Protein AF-A0A4Q3TU53-F1 (afdb_monomer_lite)

Secondary structure (DSSP, 8-state):
-----EEE------S-S-PPP-S-TTSTT--EEEETTEEE--EEEEEEEETTEE-HHHHHHTT--S-SSSHHHHHHHTTS-HHHHHHHHHTTSEEEEEEESSSSEEEEEEE-PEEEEEEE------SS---EEEE-----EEESS------TT-HHHHHHHHHHHHHH---HHHHHHHHHT---SSSS-SSSEEEEEEEE--GGGGGSSS---SEEEEEE-SSTT-EEEE--SS-EE-SSSEEEEEESS----SS--EEEEEEEEPPP-

Structure (mmCIF, N/CA/C/O backbone):
data_AF-A0A4Q3TU53-F1
#
_entry.id   AF-A0A4Q3TU53-F1
#
loop_
_atom_site.group_PDB
_atom_site.id
_atom_site.type_symbol
_atom_site.label_atom_id
_atom_site.label_alt_id
_atom_site.label_comp_id
_atom_site.label_asym_id
_atom_site.label_entity_id
_atom_site.label_seq_id
_atom_site.pdbx_PDB_ins_code
_atom_site.Cartn_x
_atom_site.Cartn_y
_atom_site.Cartn_z
_atom_site.occupancy
_atom_site.B_iso_or_equiv
_atom_site.auth_seq_id
_atom_site.auth_comp_id
_atom_site.auth_asym_id
_atom_site.auth_atom_id
_atom_site.pdbx_PDB_model_num
ATOM 1 N N . GLY A 1 1 ? -22.948 -3.520 -14.391 1.00 30.62 1 GLY A N 1
ATOM 2 C CA . GLY A 1 1 ? -22.365 -4.202 -13.230 1.00 30.62 1 GLY A CA 1
ATOM 3 C C . GLY A 1 1 ? -21.483 -3.212 -12.521 1.00 30.62 1 GLY A C 1
ATOM 4 O O . GLY A 1 1 ? -20.724 -2.533 -13.200 1.00 30.62 1 GLY A O 1
ATOM 5 N N . SER A 1 2 ? -21.631 -3.072 -11.210 1.00 33.78 2 SER A N 1
ATOM 6 C CA . SER A 1 2 ? -20.558 -2.561 -10.360 1.00 33.78 2 SER A CA 1
ATOM 7 C C . SER A 1 2 ? -19.546 -3.699 -10.247 1.00 33.78 2 SER A C 1
ATOM 9 O O . SER A 1 2 ? -19.862 -4.747 -9.690 1.00 33.78 2 SER A O 1
ATOM 11 N N . GLY A 1 3 ? -18.406 -3.558 -10.919 1.00 40.72 3 GLY A N 1
ATOM 12 C CA . GLY A 1 3 ? -17.298 -4.492 -10.752 1.00 40.72 3 GLY A CA 1
ATOM 13 C C . GLY A 1 3 ? -16.639 -4.228 -9.407 1.00 40.72 3 GLY A C 1
ATOM 14 O O . GLY A 1 3 ? -16.486 -3.069 -9.019 1.00 40.72 3 GLY A O 1
ATOM 15 N N . ASP A 1 4 ? -16.292 -5.294 -8.699 1.00 49.03 4 ASP A N 1
ATOM 16 C CA . ASP A 1 4 ? -15.355 -5.195 -7.595 1.00 49.03 4 ASP A CA 1
ATOM 17 C C . ASP A 1 4 ? -13.947 -5.248 -8.190 1.00 49.03 4 ASP A C 1
ATOM 19 O O . ASP A 1 4 ? -13.598 -6.215 -8.868 1.00 49.03 4 ASP A O 1
ATOM 23 N N . PHE A 1 5 ? -13.189 -4.167 -8.026 1.00 46.44 5 PHE A N 1
ATOM 24 C CA . PHE A 1 5 ? -11.852 -4.027 -8.589 1.00 46.44 5 PHE A CA 1
ATOM 25 C C . PHE A 1 5 ? -10.871 -3.887 -7.438 1.00 46.44 5 PHE A C 1
ATOM 27 O O . PHE A 1 5 ? -10.861 -2.870 -6.744 1.00 46.44 5 PHE A O 1
ATOM 34 N N . MET A 1 6 ? -10.021 -4.893 -7.263 1.00 49.84 6 MET A N 1
ATOM 35 C CA . MET A 1 6 ? -8.852 -4.751 -6.409 1.00 49.84 6 MET A CA 1
ATOM 36 C C . MET A 1 6 ? -7.767 -4.032 -7.207 1.00 49.84 6 MET A C 1
ATOM 38 O O . MET A 1 6 ? -7.433 -4.454 -8.314 1.00 49.84 6 MET A O 1
ATOM 42 N N . VAL A 1 7 ? -7.259 -2.930 -6.657 1.00 52.06 7 VAL A N 1
ATOM 43 C CA . VAL A 1 7 ? -6.105 -2.211 -7.192 1.00 52.06 7 VAL A CA 1
ATOM 44 C C . VAL A 1 7 ? -5.033 -2.239 -6.121 1.00 52.06 7 VAL A C 1
ATOM 46 O O . VAL A 1 7 ? -5.186 -1.590 -5.088 1.00 52.06 7 VAL A O 1
ATOM 49 N N . ASP A 1 8 ? -3.958 -2.975 -6.384 1.00 55.19 8 ASP A N 1
ATOM 50 C CA . ASP A 1 8 ? -2.732 -2.870 -5.602 1.00 55.19 8 ASP A CA 1
ATOM 51 C C . ASP A 1 8 ? -1.669 -2.140 -6.425 1.00 55.19 8 ASP A C 1
ATOM 53 O O . ASP A 1 8 ? -1.542 -2.318 -7.647 1.00 55.19 8 ASP A O 1
ATOM 57 N N . VAL A 1 9 ? -0.951 -1.264 -5.736 1.00 48.53 9 VAL A N 1
ATOM 58 C CA . VAL A 1 9 ? 0.081 -0.398 -6.281 1.00 48.53 9 VAL A CA 1
ATOM 59 C C . VAL A 1 9 ? 1.345 -0.667 -5.470 1.00 48.53 9 VAL A C 1
ATOM 61 O O . VAL A 1 9 ? 1.443 -0.185 -4.339 1.00 48.53 9 VAL A O 1
ATOM 64 N N . PRO A 1 10 ? 2.339 -1.386 -6.020 1.00 50.66 10 PRO A N 1
ATOM 65 C CA . PRO A 1 10 ? 3.648 -1.424 -5.407 1.00 50.66 10 PRO A CA 1
ATOM 66 C C . PRO A 1 10 ? 4.211 -0.002 -5.401 1.00 50.66 10 PRO A C 1
ATOM 68 O O . PRO A 1 10 ? 4.435 0.615 -6.447 1.00 50.66 10 PRO A O 1
ATOM 71 N N . ILE A 1 11 ? 4.364 0.548 -4.197 1.00 40.88 11 ILE A N 1
ATOM 72 C CA . ILE A 1 11 ? 4.959 1.863 -3.973 1.00 40.88 11 ILE A CA 1
ATOM 73 C C . ILE A 1 11 ? 6.475 1.690 -4.013 1.00 40.88 11 ILE A C 1
ATOM 75 O O . ILE A 1 11 ? 7.019 0.776 -3.395 1.00 40.88 11 ILE A O 1
ATOM 79 N N . GLN A 1 12 ? 7.157 2.601 -4.708 1.00 39.84 12 GLN A N 1
ATOM 80 C CA . GLN A 1 12 ? 8.609 2.716 -4.653 1.00 39.84 12 GLN A CA 1
ATOM 81 C C . GLN A 1 12 ? 9.064 2.914 -3.209 1.00 39.84 12 GLN A C 1
ATOM 83 O O . GLN A 1 12 ? 8.772 3.946 -2.611 1.00 39.84 12 GLN A O 1
ATOM 88 N N . ASN A 1 13 ? 9.822 1.964 -2.682 1.00 35.72 13 ASN A N 1
ATOM 89 C CA . ASN A 1 13 ? 10.936 2.261 -1.799 1.00 35.72 13 ASN A CA 1
ATOM 90 C C . ASN A 1 13 ? 12.016 1.218 -2.053 1.00 35.72 13 ASN A C 1
ATOM 92 O O . ASN A 1 13 ? 11.733 0.026 -2.157 1.00 35.72 13 ASN A O 1
ATOM 96 N N . ALA A 1 14 ? 13.234 1.723 -2.238 1.00 31.08 14 ALA A N 1
ATOM 97 C CA . ALA A 1 14 ? 14.432 0.954 -2.506 1.00 31.08 14 ALA A CA 1
ATOM 98 C C . ALA A 1 14 ? 14.525 -0.267 -1.584 1.00 31.08 14 ALA A C 1
ATOM 100 O O . ALA A 1 14 ? 14.286 -0.138 -0.384 1.00 31.08 14 ALA A O 1
ATOM 101 N N . ASN A 1 15 ? 14.880 -1.412 -2.182 1.00 40.22 15 ASN A N 1
ATOM 102 C CA . ASN A 1 15 ? 15.565 -2.548 -1.566 1.00 40.22 15 ASN A CA 1
ATOM 103 C C . ASN A 1 15 ? 15.840 -2.339 -0.076 1.00 40.22 15 ASN A C 1
ATOM 105 O O . ASN A 1 15 ? 16.835 -1.704 0.213 1.00 40.22 15 ASN A O 1
ATOM 109 N N . TYR A 1 16 ? 14.993 -2.824 0.834 1.00 37.81 16 TYR A N 1
ATOM 110 C CA . TYR A 1 16 ? 15.367 -3.221 2.201 1.00 37.81 16 TYR A CA 1
ATOM 111 C C . TYR A 1 16 ? 14.149 -3.843 2.890 1.00 37.81 16 TYR A C 1
ATOM 113 O O . TYR A 1 16 ? 13.392 -3.207 3.618 1.00 37.81 16 TYR A O 1
ATOM 121 N N . GLY A 1 17 ? 13.969 -5.131 2.642 1.00 37.31 17 GLY A N 1
ATOM 122 C CA . GLY A 1 17 ? 13.043 -5.986 3.362 1.00 37.31 17 GLY A CA 1
ATOM 123 C C . GLY A 1 17 ? 13.099 -7.362 2.733 1.00 37.31 17 GLY A C 1
ATOM 124 O O . GLY A 1 17 ? 13.056 -7.469 1.512 1.00 37.31 17 GLY A O 1
ATOM 125 N N . SER A 1 18 ? 13.237 -8.406 3.544 1.00 37.88 18 SER A N 1
ATOM 126 C CA . SER A 1 18 ? 13.032 -9.786 3.114 1.00 37.88 18 SER A CA 1
ATOM 127 C C . SER A 1 18 ? 11.581 -9.946 2.656 1.00 37.88 18 SER A C 1
ATOM 129 O O . SER A 1 18 ? 10.706 -10.358 3.418 1.00 37.88 18 SER A O 1
ATOM 131 N N . ALA A 1 19 ? 11.297 -9.548 1.419 1.00 47.84 19 ALA A N 1
ATOM 132 C CA . ALA A 1 19 ? 10.108 -10.002 0.737 1.00 47.84 19 ALA A CA 1
ATOM 133 C C . ALA A 1 19 ? 10.282 -11.510 0.564 1.00 47.84 19 ALA A C 1
ATOM 135 O O . ALA A 1 19 ? 11.296 -11.969 0.033 1.00 47.84 19 ALA A O 1
ATOM 136 N N . ASP A 1 20 ? 9.324 -12.281 1.075 1.00 46.91 20 ASP A N 1
ATOM 137 C CA . ASP A 1 20 ? 9.228 -13.684 0.697 1.00 46.91 20 ASP A CA 1
ATOM 138 C C . ASP A 1 20 ? 9.209 -13.766 -0.840 1.00 46.91 20 ASP A C 1
ATOM 140 O O . ASP A 1 20 ? 8.690 -12.841 -1.480 1.00 46.91 20 ASP A O 1
ATOM 144 N N . PRO A 1 21 ? 9.787 -14.819 -1.438 1.00 49.06 21 PRO A N 1
ATOM 145 C CA . PRO A 1 21 ? 9.863 -14.939 -2.885 1.00 49.06 21 PRO A CA 1
ATOM 146 C C . PRO A 1 21 ? 8.490 -14.727 -3.522 1.00 49.06 21 PRO A C 1
ATOM 148 O O . PRO A 1 21 ? 7.490 -15.272 -3.054 1.00 49.06 21 PRO A O 1
ATOM 151 N N . ILE A 1 22 ? 8.449 -13.950 -4.602 1.00 54.25 22 ILE A N 1
ATOM 152 C CA . ILE A 1 22 ? 7.280 -13.893 -5.475 1.00 54.25 22 ILE A CA 1
ATOM 153 C C . ILE A 1 22 ? 7.119 -15.298 -6.072 1.00 54.25 22 ILE A C 1
ATOM 155 O O . ILE A 1 22 ? 7.913 -15.706 -6.918 1.00 54.25 22 ILE A O 1
ATOM 159 N N . GLU A 1 23 ? 6.140 -16.064 -5.586 1.00 55.38 23 GLU A N 1
ATOM 160 C CA . GLU A 1 23 ? 5.922 -17.451 -6.026 1.00 55.38 23 GLU A CA 1
ATOM 161 C C . GLU A 1 23 ? 5.253 -17.524 -7.410 1.00 55.38 23 GLU A C 1
ATOM 163 O O . GLU A 1 23 ? 5.460 -18.493 -8.139 1.00 55.38 23 GLU A O 1
ATOM 168 N N . ASP A 1 24 ? 4.495 -16.486 -7.784 1.00 69.50 24 ASP A N 1
ATOM 169 C CA . ASP A 1 24 ? 3.787 -16.373 -9.060 1.00 69.50 24 ASP A CA 1
ATOM 170 C C . ASP A 1 24 ? 3.918 -14.943 -9.634 1.00 69.50 24 ASP A C 1
ATOM 172 O O . ASP A 1 24 ? 3.299 -14.012 -9.108 1.00 69.50 24 ASP A O 1
ATOM 176 N N . PRO A 1 25 ? 4.717 -14.722 -10.699 1.00 64.12 25 PRO A N 1
ATOM 177 C CA . PRO A 1 25 ? 4.865 -13.403 -11.319 1.00 64.12 25 PRO A CA 1
ATOM 178 C C . PRO A 1 25 ? 3.561 -12.892 -11.960 1.00 64.12 25 PRO A C 1
ATOM 180 O O . PRO A 1 25 ? 3.381 -11.679 -12.095 1.00 64.12 25 PRO A O 1
ATOM 183 N N . ASP A 1 26 ? 2.638 -13.798 -12.295 1.00 71.44 26 ASP A N 1
ATOM 184 C CA . ASP A 1 26 ? 1.311 -13.497 -12.834 1.00 71.44 26 ASP A CA 1
ATOM 185 C C . ASP A 1 26 ? 0.248 -13.386 -11.718 1.00 71.44 26 ASP A C 1
ATOM 187 O O . ASP A 1 26 ? -0.924 -13.149 -11.997 1.00 71.44 26 ASP A O 1
ATOM 191 N N . ASN A 1 27 ? 0.629 -13.511 -10.441 1.00 76.94 27 ASN A N 1
ATOM 192 C CA . ASN A 1 27 ? -0.222 -13.238 -9.279 1.00 76.94 27 ASN A CA 1
ATOM 193 C C . ASN A 1 27 ? 0.621 -12.796 -8.070 1.00 76.94 27 ASN A C 1
ATOM 195 O O . ASN A 1 27 ? 0.622 -13.429 -7.014 1.00 76.94 27 ASN A O 1
ATOM 199 N N . LEU A 1 28 ? 1.327 -11.671 -8.225 1.00 75.38 28 LEU A N 1
ATOM 200 C CA . LEU A 1 28 ? 2.309 -11.146 -7.258 1.00 75.38 28 LEU A CA 1
ATOM 201 C C . LEU A 1 28 ? 1.807 -11.070 -5.809 1.00 75.38 28 LEU A C 1
ATOM 203 O O . LEU A 1 28 ? 2.581 -11.200 -4.864 1.00 75.38 28 LEU A O 1
ATOM 207 N N . PHE A 1 29 ? 0.508 -10.833 -5.643 1.00 77.31 29 PHE A N 1
ATOM 208 C CA . PHE A 1 29 ? -0.137 -10.611 -4.352 1.00 77.31 29 PHE A CA 1
ATOM 209 C C . PHE A 1 29 ? -0.941 -11.825 -3.874 1.00 77.31 29 PHE A C 1
ATOM 211 O O . PHE A 1 29 ? -1.596 -11.751 -2.834 1.00 77.31 29 PHE A O 1
ATOM 218 N N . GLY A 1 30 ? -0.921 -12.938 -4.614 1.00 82.69 30 GLY A N 1
ATOM 219 C CA . GLY A 1 30 ? -1.680 -14.142 -4.285 1.00 82.69 30 GLY A CA 1
ATOM 220 C C . GLY A 1 30 ? -3.180 -13.874 -4.159 1.00 82.69 30 GLY A C 1
ATOM 221 O O . GLY A 1 30 ? -3.815 -14.386 -3.238 1.00 82.69 30 GLY A O 1
ATOM 222 N N . PHE A 1 31 ? -3.738 -13.024 -5.029 1.00 88.06 31 PHE A N 1
ATOM 223 C CA . PHE A 1 31 ? -5.158 -12.699 -5.013 1.00 88.06 31 PHE A CA 1
ATOM 224 C C . PHE A 1 31 ? -5.991 -13.955 -5.250 1.00 88.06 31 PHE A C 1
ATOM 226 O O . PHE A 1 31 ? -5.794 -14.683 -6.225 1.00 88.06 31 PHE A O 1
ATOM 233 N N . ALA A 1 32 ? -6.943 -14.173 -4.354 1.00 89.88 32 ALA A N 1
ATOM 234 C CA . ALA A 1 32 ? -7.946 -15.212 -4.431 1.00 89.88 32 ALA A CA 1
ATOM 235 C C . ALA A 1 32 ? -9.302 -14.633 -4.031 1.00 89.88 32 ALA A C 1
ATOM 237 O O . ALA A 1 32 ? -9.396 -13.807 -3.117 1.00 89.88 32 ALA A O 1
ATOM 238 N N . THR A 1 33 ? -10.357 -15.097 -4.697 1.00 92.62 33 THR A N 1
ATOM 239 C CA . THR A 1 33 ? -11.723 -14.671 -4.406 1.00 92.62 33 THR A CA 1
ATOM 240 C C . THR A 1 33 ? -12.698 -15.843 -4.370 1.00 92.62 33 THR A C 1
ATOM 242 O O . THR A 1 33 ? -12.550 -16.822 -5.110 1.00 92.62 33 THR A O 1
ATOM 245 N N . THR A 1 34 ? -13.703 -15.750 -3.502 1.00 95.19 34 THR A N 1
ATOM 246 C CA . THR A 1 34 ? -14.854 -16.654 -3.486 1.00 95.19 34 THR A CA 1
ATOM 247 C C . THR A 1 34 ? -16.153 -15.874 -3.664 1.00 95.19 34 THR A C 1
ATOM 249 O O . THR A 1 34 ? -16.304 -14.753 -3.179 1.00 95.19 34 THR A O 1
ATOM 252 N N . PHE A 1 35 ? -17.115 -16.495 -4.347 1.00 95.88 35 PHE A N 1
ATOM 253 C CA . PHE A 1 35 ? -18.492 -16.026 -4.459 1.00 95.88 35 PHE A CA 1
ATOM 254 C C . PHE A 1 35 ? -19.426 -17.086 -3.877 1.00 95.88 35 PHE A C 1
ATOM 256 O O . PHE A 1 35 ? -19.548 -18.181 -4.430 1.00 95.88 35 PHE A O 1
ATOM 263 N N . ASN A 1 36 ? -20.096 -16.766 -2.768 1.00 95.19 36 ASN A N 1
ATOM 264 C CA . ASN A 1 36 ? -20.894 -17.713 -1.978 1.00 95.19 36 ASN A CA 1
ATOM 265 C C . ASN A 1 36 ? -20.110 -18.998 -1.646 1.00 95.19 36 ASN A C 1
ATOM 267 O O . ASN A 1 36 ? -20.545 -20.096 -1.997 1.00 95.19 36 ASN A O 1
ATOM 271 N N . ASP A 1 37 ? -18.934 -18.838 -1.029 1.00 95.19 37 ASP A N 1
ATOM 272 C CA . ASP A 1 37 ? -18.005 -19.914 -0.638 1.00 95.19 37 ASP A CA 1
ATOM 273 C C . ASP A 1 37 ? -17.415 -20.752 -1.791 1.00 95.19 37 ASP A C 1
ATOM 275 O O . ASP A 1 37 ? -16.659 -21.696 -1.554 1.00 95.19 37 ASP A O 1
ATOM 279 N N . VAL A 1 38 ? -17.716 -20.418 -3.049 1.00 95.56 38 VAL A N 1
ATOM 280 C CA . VAL A 1 38 ? -17.158 -21.099 -4.223 1.00 95.56 38 VAL A CA 1
ATOM 281 C C . VAL A 1 38 ? -16.018 -20.259 -4.798 1.00 95.56 38 VAL A C 1
ATOM 283 O O . VAL A 1 38 ? -16.255 -19.097 -5.129 1.00 95.56 38 VAL A O 1
ATOM 286 N N . PRO A 1 39 ? -14.797 -20.807 -4.948 1.00 95.44 39 PRO A N 1
ATOM 287 C CA . PRO A 1 39 ? -13.706 -20.111 -5.624 1.00 95.44 39 PRO A CA 1
ATOM 288 C C . PRO A 1 39 ? -14.097 -19.676 -7.038 1.00 95.44 39 PRO A C 1
ATOM 290 O O . PRO A 1 39 ? -14.678 -20.465 -7.789 1.00 95.44 39 PRO A O 1
ATOM 293 N N . VAL A 1 40 ? -13.762 -18.438 -7.400 1.00 93.81 40 VAL A N 1
ATOM 294 C CA . VAL A 1 40 ? -13.963 -17.901 -8.753 1.00 93.81 40 VAL A CA 1
ATOM 295 C C . VAL A 1 40 ? -12.606 -17.576 -9.362 1.00 93.81 40 VAL A C 1
ATOM 297 O O . VAL A 1 40 ? -11.735 -17.012 -8.703 1.00 93.81 40 VAL A O 1
ATOM 300 N N . GLU A 1 41 ? -12.428 -17.949 -10.625 1.00 91.19 41 GLU A N 1
ATOM 301 C CA . GLU A 1 41 ? -11.247 -17.573 -11.394 1.00 91.19 41 GLU A CA 1
ATOM 302 C C . GLU A 1 41 ? -11.320 -16.083 -11.741 1.00 91.19 41 GLU A C 1
ATOM 304 O O . GLU A 1 41 ? -12.306 -15.618 -12.320 1.00 91.19 41 GLU A O 1
ATOM 309 N N . ALA A 1 42 ? -10.288 -15.335 -11.354 1.00 90.81 42 ALA A N 1
ATOM 310 C CA . ALA A 1 42 ? -10.168 -13.918 -11.650 1.00 90.81 42 ALA A CA 1
ATOM 311 C C . ALA A 1 42 ? -9.128 -13.697 -12.750 1.00 90.81 42 ALA A C 1
ATOM 313 O O . ALA A 1 42 ? -8.014 -14.210 -12.683 1.00 90.81 42 ALA A O 1
ATOM 314 N N . GLU A 1 43 ? -9.489 -12.898 -13.747 1.00 91.00 43 GLU A N 1
ATOM 315 C CA . GLU A 1 43 ? -8.589 -12.461 -14.807 1.00 91.00 43 GLU A CA 1
ATOM 316 C C . GLU A 1 43 ? -7.744 -11.283 -14.306 1.00 91.00 43 GLU A C 1
ATOM 318 O O . GLU A 1 43 ? -8.291 -10.269 -13.860 1.00 91.00 43 GLU A O 1
ATOM 323 N N . LEU A 1 44 ? -6.417 -11.416 -14.377 1.00 88.62 44 LEU A N 1
ATOM 324 C CA . LEU A 1 44 ? -5.480 -10.348 -14.045 1.00 88.62 44 LEU A CA 1
ATOM 325 C C . LEU A 1 44 ? -5.242 -9.426 -15.247 1.00 88.62 44 LEU A C 1
ATOM 327 O O . LEU A 1 44 ? -4.820 -9.849 -16.322 1.00 88.62 44 LEU A O 1
ATOM 331 N N . HIS A 1 45 ? -5.391 -8.128 -15.005 1.00 89.62 45 HIS A N 1
ATOM 332 C CA . HIS A 1 45 ? -5.051 -7.045 -15.916 1.00 89.62 45 HIS A CA 1
ATOM 333 C C . HIS A 1 45 ? -3.914 -6.216 -15.325 1.00 89.62 45 HIS A C 1
ATOM 335 O O . HIS A 1 45 ? -4.061 -5.627 -14.254 1.00 89.62 45 HIS A O 1
ATOM 341 N N . GLN A 1 46 ? -2.790 -6.132 -16.033 1.00 89.19 46 GLN A N 1
ATOM 342 C CA . GLN A 1 46 ? -1.626 -5.360 -15.599 1.00 89.19 46 GLN A CA 1
ATOM 343 C C . GLN A 1 46 ? -1.312 -4.211 -16.545 1.00 89.19 46 GLN A C 1
ATOM 345 O O . GLN A 1 46 ? -1.274 -4.373 -17.770 1.00 89.19 46 GLN A O 1
ATOM 350 N N . TYR A 1 47 ? -1.009 -3.069 -15.938 1.00 91.75 47 TYR A N 1
ATOM 351 C CA . TYR A 1 47 ? -0.660 -1.840 -16.628 1.00 91.75 47 TYR A CA 1
ATOM 352 C C . TYR A 1 47 ? 0.511 -1.154 -15.941 1.00 91.75 47 TYR A C 1
ATOM 354 O O . TYR A 1 47 ? 0.615 -1.152 -14.716 1.00 91.75 47 TYR A O 1
ATOM 362 N N . VAL A 1 48 ? 1.368 -0.519 -16.727 1.00 92.38 48 VAL A N 1
ATOM 363 C CA . VAL A 1 48 ? 2.504 0.251 -16.235 1.00 92.38 48 VAL A CA 1
ATOM 364 C C . VAL A 1 48 ? 2.265 1.728 -16.466 1.00 92.38 48 VAL A C 1
ATOM 366 O O . VAL A 1 48 ? 2.016 2.161 -17.590 1.00 92.38 48 VAL A O 1
ATOM 369 N N . PHE A 1 49 ? 2.396 2.505 -15.396 1.00 92.44 49 PHE A N 1
ATOM 370 C CA . PHE A 1 49 ? 2.235 3.947 -15.418 1.00 92.44 49 PHE A CA 1
ATOM 371 C C . PHE A 1 49 ? 3.487 4.660 -14.927 1.00 92.44 49 PHE A C 1
ATOM 373 O O . PHE A 1 49 ? 4.134 4.231 -13.979 1.00 92.44 49 PHE A O 1
ATOM 380 N N . ASN A 1 50 ? 3.770 5.817 -15.513 1.00 92.62 50 ASN A N 1
ATOM 381 C CA . ASN A 1 50 ? 4.623 6.825 -14.893 1.00 92.62 50 ASN A CA 1
ATOM 382 C C . ASN A 1 50 ? 3.987 8.199 -15.091 1.00 92.62 50 ASN A C 1
ATOM 384 O O . ASN A 1 50 ? 3.534 8.509 -16.193 1.00 92.62 50 ASN A O 1
ATOM 388 N N . ASN A 1 51 ? 3.899 9.007 -14.031 1.00 87.69 51 ASN A N 1
ATOM 389 C CA . ASN A 1 51 ? 3.193 10.296 -14.049 1.00 87.69 51 ASN A CA 1
ATOM 390 C C . ASN A 1 51 ? 1.780 10.208 -14.675 1.00 87.69 51 ASN A C 1
ATOM 392 O O . ASN A 1 51 ? 1.376 11.072 -15.451 1.00 87.69 51 ASN A O 1
ATOM 396 N N . ASN A 1 52 ? 1.036 9.136 -14.361 1.00 87.50 52 ASN A N 1
ATOM 397 C CA . ASN A 1 52 ? -0.290 8.812 -14.915 1.00 87.50 52 ASN A CA 1
ATOM 398 C C . ASN A 1 52 ? -0.362 8.605 -16.443 1.00 87.50 52 ASN A C 1
ATOM 400 O O . ASN A 1 52 ? -1.458 8.577 -17.001 1.00 87.50 52 ASN A O 1
ATOM 404 N N . ILE A 1 53 ? 0.767 8.392 -17.117 1.00 94.75 53 ILE A N 1
ATOM 405 C CA . ILE A 1 53 ? 0.820 7.997 -18.530 1.00 94.75 53 ILE A CA 1
ATOM 406 C C . ILE A 1 53 ? 1.054 6.489 -18.615 1.00 94.75 53 ILE A C 1
ATOM 408 O O . ILE A 1 53 ? 1.953 5.975 -17.953 1.00 94.75 53 ILE A O 1
ATOM 412 N N . ASP A 1 54 ? 0.247 5.799 -19.422 1.00 96.25 54 ASP A N 1
ATOM 413 C CA . ASP A 1 54 ? 0.355 4.358 -19.667 1.00 96.25 54 ASP A CA 1
ATOM 414 C C . ASP A 1 54 ? 1.513 4.045 -20.635 1.00 96.25 54 ASP A C 1
ATOM 416 O O . ASP A 1 54 ? 1.507 4.467 -21.796 1.00 96.25 54 ASP A O 1
ATOM 420 N N . TYR A 1 55 ? 2.492 3.279 -20.154 1.00 97.62 55 TYR A N 1
ATOM 421 C CA . TYR A 1 55 ? 3.655 2.799 -20.905 1.00 97.62 55 TYR A CA 1
ATOM 422 C C . TYR A 1 55 ? 3.666 1.275 -21.087 1.00 97.62 55 TYR A C 1
ATOM 424 O O . TYR A 1 55 ? 4.659 0.709 -21.546 1.00 97.62 55 TYR A O 1
ATOM 432 N N . THR A 1 56 ? 2.555 0.594 -20.806 1.00 96.88 56 THR A N 1
ATOM 433 C CA . THR A 1 56 ? 2.438 -0.873 -20.853 1.00 96.88 56 THR A CA 1
ATOM 434 C C . THR A 1 56 ? 2.885 -1.442 -22.196 1.00 96.88 56 THR A C 1
ATOM 436 O O . THR A 1 56 ? 3.672 -2.384 -22.261 1.00 96.88 56 THR A O 1
ATOM 439 N N . LYS A 1 57 ? 2.417 -0.848 -23.301 1.00 97.81 57 LYS A N 1
ATOM 440 C CA . LYS A 1 57 ? 2.776 -1.296 -24.654 1.00 97.81 57 LYS A CA 1
ATOM 441 C C . LYS A 1 57 ? 4.256 -1.075 -24.972 1.00 97.81 57 LYS A C 1
ATOM 443 O O . LYS A 1 57 ? 4.833 -1.875 -25.700 1.00 97.81 57 LYS A O 1
ATOM 448 N N . LEU A 1 58 ? 4.855 -0.004 -24.448 1.00 97.94 58 LEU A N 1
ATOM 449 C CA . LEU A 1 58 ? 6.271 0.292 -24.656 1.00 97.94 58 LEU A CA 1
ATOM 450 C C . LEU A 1 58 ? 7.139 -0.796 -24.019 1.00 97.94 58 LEU A C 1
ATOM 452 O O . LEU A 1 58 ? 7.938 -1.399 -24.727 1.00 97.94 58 LEU A O 1
ATOM 456 N N . LEU A 1 59 ? 6.931 -1.094 -22.733 1.00 97.25 59 LEU A N 1
ATOM 457 C CA . LEU A 1 59 ? 7.725 -2.113 -22.038 1.00 97.25 59 LEU A CA 1
ATOM 458 C C . LEU A 1 59 ? 7.535 -3.506 -22.647 1.00 97.25 59 LEU A C 1
ATOM 460 O O . LEU A 1 59 ? 8.521 -4.184 -22.926 1.00 97.25 59 LEU A O 1
ATOM 464 N N . LYS A 1 60 ? 6.293 -3.887 -22.989 1.00 96.81 60 LYS A N 1
ATOM 465 C CA . LYS A 1 60 ? 6.024 -5.157 -23.691 1.00 96.81 60 LYS A CA 1
ATOM 466 C C . LYS A 1 60 ? 6.766 -5.262 -25.026 1.00 96.81 60 LYS A C 1
ATOM 468 O O . LYS A 1 60 ? 7.299 -6.321 -25.337 1.00 96.81 60 LYS A O 1
ATOM 473 N N . ASN A 1 61 ? 6.816 -4.184 -25.811 1.00 97.69 61 ASN A N 1
ATOM 474 C CA . ASN A 1 61 ? 7.529 -4.177 -27.092 1.00 97.69 61 ASN A CA 1
ATOM 475 C C . ASN A 1 61 ? 9.052 -4.287 -26.928 1.00 97.69 61 ASN A C 1
ATOM 477 O O . ASN A 1 61 ? 9.703 -4.846 -27.806 1.00 97.69 61 ASN A O 1
ATOM 481 N N . LEU A 1 62 ? 9.598 -3.763 -25.827 1.00 97.38 62 LEU A N 1
ATOM 482 C CA . LEU A 1 62 ? 11.016 -3.869 -25.470 1.00 97.38 62 LEU A CA 1
ATOM 483 C C . LEU A 1 62 ? 11.366 -5.212 -24.807 1.00 97.38 62 LEU A C 1
ATOM 485 O O . LEU A 1 62 ? 12.525 -5.458 -24.496 1.00 97.38 62 LEU A O 1
ATOM 489 N N . GLY A 1 63 ? 10.381 -6.086 -24.571 1.00 96.06 63 GLY A N 1
ATOM 490 C CA . GLY A 1 63 ? 10.593 -7.350 -23.864 1.00 96.06 63 GLY A CA 1
ATOM 491 C C . GLY A 1 63 ? 10.907 -7.178 -22.375 1.00 96.06 63 GLY A C 1
ATOM 492 O O . GLY A 1 63 ? 11.439 -8.100 -21.764 1.00 96.06 63 GLY A O 1
ATOM 493 N N . VAL A 1 64 ? 10.578 -6.020 -21.793 1.00 95.94 64 VAL A N 1
ATOM 494 C CA . VAL A 1 64 ? 10.750 -5.734 -20.364 1.00 95.94 64 VAL A CA 1
ATOM 495 C C . VAL A 1 64 ? 9.487 -6.186 -19.618 1.00 95.94 64 VAL A C 1
ATOM 497 O O . VAL A 1 64 ? 8.394 -5.707 -19.950 1.00 95.94 64 VAL A O 1
ATOM 500 N N . PRO A 1 65 ? 9.588 -7.104 -18.635 1.00 92.81 65 PRO A N 1
ATOM 501 C CA . PRO A 1 65 ? 8.458 -7.473 -17.788 1.00 92.81 65 PRO A CA 1
ATOM 502 C C . PRO A 1 65 ? 7.877 -6.263 -17.038 1.00 92.81 65 PRO A C 1
ATOM 504 O O . PRO A 1 65 ? 8.555 -5.271 -16.783 1.00 92.81 65 PRO A O 1
ATOM 507 N N . LEU A 1 66 ? 6.581 -6.321 -16.717 1.00 91.56 66 LEU A N 1
ATOM 508 C CA . LEU A 1 66 ? 5.871 -5.188 -16.107 1.00 91.56 66 LEU A CA 1
ATOM 509 C C . LEU A 1 66 ? 6.109 -5.068 -14.599 1.00 91.56 66 LEU A C 1
ATOM 511 O O . LEU A 1 66 ? 5.972 -3.979 -14.039 1.00 91.56 66 LEU A O 1
ATOM 515 N N . GLU A 1 67 ? 6.431 -6.185 -13.951 1.00 87.50 67 GLU A N 1
ATOM 516 C CA . GLU A 1 67 ? 6.822 -6.237 -12.549 1.00 87.50 67 GLU A CA 1
ATOM 517 C C . GLU A 1 67 ? 8.187 -5.534 -12.390 1.00 87.50 67 GLU A C 1
ATOM 519 O O . GLU A 1 67 ? 9.136 -5.901 -13.073 1.00 87.50 67 GLU A O 1
ATOM 524 N N . PRO A 1 68 ? 8.293 -4.454 -11.596 1.00 84.88 68 PRO A N 1
ATOM 525 C CA . PRO A 1 68 ? 9.476 -3.594 -11.615 1.00 84.88 68 PRO A CA 1
ATOM 526 C C . PRO A 1 68 ? 10.682 -4.104 -10.812 1.00 84.88 68 PRO A C 1
ATOM 528 O O . PRO A 1 68 ? 11.775 -3.602 -11.036 1.00 84.88 68 PRO A O 1
ATOM 531 N N . PHE A 1 69 ? 10.538 -5.025 -9.860 1.00 77.19 69 PHE A N 1
ATOM 532 C CA . PHE A 1 69 ? 11.582 -5.324 -8.865 1.00 77.19 69 PHE A CA 1
ATOM 533 C C . PHE A 1 69 ? 12.091 -6.773 -8.885 1.00 77.19 69 PHE A C 1
ATOM 535 O O . PHE A 1 69 ? 12.850 -7.172 -8.003 1.00 77.19 69 PHE A O 1
ATOM 542 N N . GLY A 1 70 ? 11.725 -7.557 -9.893 1.00 78.38 70 GLY A N 1
ATOM 543 C CA . GLY A 1 70 ? 12.174 -8.927 -10.088 1.00 78.38 70 GLY A CA 1
ATOM 544 C C . GLY A 1 70 ? 13.441 -9.040 -10.930 1.00 78.38 70 GLY A C 1
ATOM 545 O O . GLY A 1 70 ? 13.747 -8.204 -11.787 1.00 78.38 70 GLY A O 1
ATOM 546 N N . GLU A 1 71 ? 14.155 -10.148 -10.726 1.00 83.56 71 GLU A N 1
ATOM 547 C CA . GLU A 1 71 ? 15.378 -10.505 -11.458 1.00 83.56 71 GLU A CA 1
ATOM 548 C C . GLU A 1 71 ? 15.160 -10.478 -12.977 1.00 83.56 71 GLU A C 1
ATOM 550 O O . GLU A 1 71 ? 15.966 -9.914 -13.709 1.00 83.56 71 GLU A O 1
ATOM 555 N N . ALA A 1 72 ? 14.014 -10.981 -13.451 1.00 87.31 72 ALA A N 1
ATOM 556 C CA . ALA A 1 72 ? 13.668 -10.986 -14.871 1.00 87.31 72 ALA A CA 1
ATOM 557 C C . ALA A 1 72 ? 13.624 -9.577 -15.491 1.00 87.31 72 ALA A C 1
ATOM 559 O O . ALA A 1 72 ? 13.973 -9.406 -16.661 1.00 87.31 72 ALA A O 1
ATOM 560 N N . THR A 1 73 ? 13.207 -8.569 -14.723 1.00 90.12 73 THR A N 1
ATOM 561 C CA . THR A 1 73 ? 13.145 -7.176 -15.179 1.00 90.12 73 THR A CA 1
ATOM 562 C C . THR A 1 73 ? 14.516 -6.531 -15.190 1.00 90.12 73 THR A C 1
ATOM 564 O O . THR A 1 73 ? 14.865 -5.892 -16.184 1.00 90.12 73 THR A O 1
ATOM 567 N N . SER A 1 74 ? 15.318 -6.750 -14.146 1.00 87.69 74 SER A N 1
ATOM 568 C CA . SER A 1 74 ? 16.718 -6.308 -14.116 1.00 87.69 74 SER A CA 1
ATOM 569 C C . SER A 1 74 ? 17.501 -6.889 -15.302 1.00 87.69 74 SER A C 1
ATOM 571 O O . SER A 1 74 ? 18.097 -6.145 -16.084 1.00 87.69 74 SER A O 1
ATOM 573 N N . ASP A 1 75 ? 17.372 -8.197 -15.537 1.00 90.38 75 ASP A N 1
ATOM 574 C CA . ASP A 1 75 ? 17.982 -8.908 -16.661 1.00 90.38 75 ASP A CA 1
ATOM 575 C C . ASP A 1 75 ? 17.536 -8.385 -18.029 1.00 90.38 75 ASP A C 1
ATOM 577 O O . ASP A 1 75 ? 18.325 -8.375 -18.978 1.00 90.38 75 ASP A O 1
ATOM 581 N N . ALA A 1 76 ? 16.257 -8.031 -18.176 1.00 94.38 76 ALA A N 1
ATOM 582 C CA . ALA A 1 76 ? 15.728 -7.488 -19.421 1.00 94.38 76 ALA A CA 1
ATOM 583 C C . ALA A 1 76 ? 16.277 -6.082 -19.685 1.00 94.38 76 ALA A C 1
ATOM 585 O O . ALA A 1 76 ? 16.709 -5.799 -20.801 1.00 94.38 76 ALA A O 1
ATOM 586 N N . LEU A 1 77 ? 16.321 -5.227 -18.660 1.00 94.19 77 LEU A N 1
ATOM 587 C CA . LEU A 1 77 ? 16.863 -3.871 -18.761 1.00 94.19 77 LEU A CA 1
ATOM 588 C C . LEU A 1 77 ? 18.362 -3.868 -19.059 1.00 94.19 77 LEU A C 1
ATOM 590 O O . LEU A 1 77 ? 18.798 -3.111 -19.921 1.00 94.19 77 LEU A O 1
ATOM 594 N N . ALA A 1 78 ? 19.137 -4.755 -18.433 1.00 91.31 78 ALA A N 1
ATOM 595 C CA . ALA A 1 78 ? 20.574 -4.888 -18.681 1.00 91.31 78 ALA A CA 1
ATOM 596 C C . ALA A 1 78 ? 20.916 -5.313 -20.126 1.00 91.31 78 ALA A C 1
ATOM 598 O O . ALA A 1 78 ? 22.053 -5.149 -20.569 1.00 91.31 78 ALA A O 1
ATOM 599 N N . LYS A 1 79 ? 19.947 -5.869 -20.868 1.00 93.56 79 LYS A N 1
ATOM 600 C CA . LYS A 1 79 ? 20.098 -6.297 -22.272 1.00 93.56 79 LYS A CA 1
ATOM 601 C C . LYS A 1 79 ? 19.658 -5.241 -23.286 1.00 93.56 79 LYS A C 1
ATOM 603 O O . LYS A 1 79 ? 19.903 -5.442 -24.477 1.00 93.56 79 LYS A O 1
ATOM 608 N N . LEU A 1 80 ? 18.996 -4.167 -22.852 1.00 95.50 80 LEU A N 1
ATOM 609 C CA . LEU A 1 80 ? 18.591 -3.085 -23.747 1.00 95.50 80 LEU A CA 1
ATOM 610 C C . LEU A 1 80 ? 19.814 -2.317 -24.254 1.00 95.50 80 LEU A C 1
ATOM 612 O O . LEU A 1 80 ? 20.834 -2.211 -23.571 1.00 95.50 80 LEU A O 1
ATOM 616 N N . ASP A 1 81 ? 19.711 -1.775 -25.465 1.00 95.19 81 ASP A N 1
ATOM 617 C CA . ASP A 1 81 ? 20.752 -0.902 -25.992 1.00 95.19 81 ASP A CA 1
ATOM 618 C C . ASP A 1 81 ? 20.702 0.501 -25.358 1.00 95.19 81 ASP A C 1
ATOM 620 O O . ASP A 1 81 ? 19.780 0.873 -24.625 1.00 95.19 81 ASP A O 1
ATOM 624 N N . ALA A 1 82 ? 21.742 1.294 -25.620 1.00 92.75 82 ALA A N 1
ATOM 625 C CA . ALA A 1 82 ? 21.872 2.623 -25.035 1.00 92.75 82 ALA A CA 1
ATOM 626 C C . ALA A 1 82 ? 20.757 3.591 -25.477 1.00 92.75 82 ALA A C 1
ATOM 628 O O . ALA A 1 82 ? 20.391 4.478 -24.701 1.00 92.75 82 ALA A O 1
ATOM 629 N N . ASP A 1 83 ? 20.216 3.428 -26.688 1.00 96.06 83 ASP A N 1
ATOM 630 C CA . ASP A 1 83 ? 19.163 4.296 -27.221 1.00 96.06 83 ASP A CA 1
ATOM 631 C C . ASP A 1 83 ? 17.832 4.011 -26.506 1.00 96.06 83 ASP A C 1
ATOM 633 O O . ASP A 1 83 ? 17.125 4.944 -26.104 1.00 96.06 83 ASP A O 1
ATOM 637 N N . ASP A 1 84 ? 17.524 2.737 -26.256 1.00 97.31 84 ASP A N 1
ATOM 638 C CA . ASP A 1 84 ? 16.354 2.316 -25.486 1.00 97.31 84 ASP A CA 1
ATOM 639 C C . ASP A 1 84 ? 16.441 2.776 -24.026 1.00 97.31 84 ASP A C 1
ATOM 641 O O . ASP A 1 84 ? 15.490 3.381 -23.515 1.00 97.31 84 ASP A O 1
ATOM 645 N N . ILE A 1 85 ? 17.588 2.589 -23.364 1.00 95.62 85 ILE A N 1
ATOM 646 C CA . ILE A 1 85 ? 17.806 3.073 -21.989 1.00 95.62 85 ILE A CA 1
ATOM 647 C C . ILE A 1 85 ? 17.677 4.597 -21.912 1.00 95.62 85 ILE A C 1
ATOM 649 O O . ILE A 1 85 ? 17.005 5.122 -21.015 1.00 95.62 85 ILE A O 1
ATOM 653 N N . GLN A 1 86 ? 18.248 5.334 -22.868 1.00 95.81 86 GLN A N 1
ATOM 654 C CA . GLN A 1 86 ? 18.107 6.788 -22.925 1.00 95.81 86 GLN A CA 1
ATOM 655 C C . GLN A 1 86 ? 16.643 7.205 -23.127 1.00 95.81 86 GLN A C 1
ATOM 657 O O . GLN A 1 86 ? 16.173 8.154 -22.488 1.00 95.81 86 GLN A O 1
ATOM 662 N N . ASN A 1 87 ? 15.896 6.501 -23.979 1.00 96.94 87 ASN A N 1
ATOM 663 C CA . ASN A 1 87 ? 14.481 6.777 -24.188 1.00 96.94 87 ASN A CA 1
ATOM 664 C C . ASN A 1 87 ? 13.655 6.513 -22.920 1.00 96.94 87 ASN A C 1
ATOM 666 O O . ASN A 1 87 ? 12.864 7.376 -22.532 1.00 96.94 87 ASN A O 1
ATOM 670 N N . LEU A 1 88 ? 13.862 5.382 -22.240 1.00 97.12 88 LEU A N 1
ATOM 671 C CA . LEU A 1 88 ? 13.197 5.074 -20.968 1.00 97.12 88 LEU A CA 1
ATOM 672 C C . LEU A 1 88 ? 13.541 6.108 -19.887 1.00 97.12 88 LEU A C 1
ATOM 674 O O . LEU A 1 88 ? 12.646 6.568 -19.175 1.00 97.12 88 LEU A O 1
ATOM 678 N N . THR A 1 89 ? 14.798 6.551 -19.822 1.00 95.94 89 THR A N 1
ATOM 679 C CA . THR A 1 89 ? 15.255 7.598 -18.893 1.00 95.94 89 THR A CA 1
ATOM 680 C C . THR A 1 89 ? 14.541 8.922 -19.162 1.00 95.94 89 THR A C 1
ATOM 682 O O . THR A 1 89 ? 14.014 9.556 -18.249 1.00 95.94 89 THR A O 1
ATOM 685 N N . ARG A 1 90 ? 14.436 9.332 -20.433 1.00 95.81 90 ARG A N 1
ATOM 686 C CA . ARG A 1 90 ? 13.720 10.554 -20.845 1.00 95.81 90 ARG A CA 1
ATOM 687 C C . ARG A 1 90 ? 12.228 10.504 -20.503 1.00 95.81 90 ARG A C 1
ATOM 689 O O . ARG A 1 90 ? 11.626 11.543 -20.241 1.00 95.81 90 ARG A O 1
ATOM 696 N N . LEU A 1 91 ? 11.627 9.316 -20.531 1.00 96.06 91 LEU A N 1
ATOM 697 C CA . LEU A 1 91 ? 10.236 9.079 -20.129 1.00 96.06 91 LEU A CA 1
ATOM 698 C C . LEU A 1 91 ? 10.070 8.948 -18.603 1.00 96.06 91 LEU A C 1
ATOM 700 O O . LEU A 1 91 ? 8.945 8.796 -18.123 1.00 96.06 91 LEU A O 1
ATOM 704 N N . GLY A 1 92 ? 11.170 9.010 -17.846 1.00 95.06 92 GLY A N 1
ATOM 705 C CA . GLY A 1 92 ? 11.207 8.838 -16.396 1.00 95.06 92 GLY A CA 1
ATOM 706 C C . GLY A 1 92 ? 10.866 7.421 -15.941 1.00 95.06 92 GLY A C 1
ATOM 707 O O . GLY A 1 92 ? 10.445 7.249 -14.805 1.00 95.06 92 GLY A O 1
ATOM 708 N N . LEU A 1 93 ? 10.965 6.431 -16.833 1.00 95.62 93 LEU A N 1
ATOM 709 C CA . LEU A 1 93 ? 10.666 5.029 -16.538 1.00 95.62 93 LEU A CA 1
ATOM 710 C C . LEU A 1 93 ? 11.838 4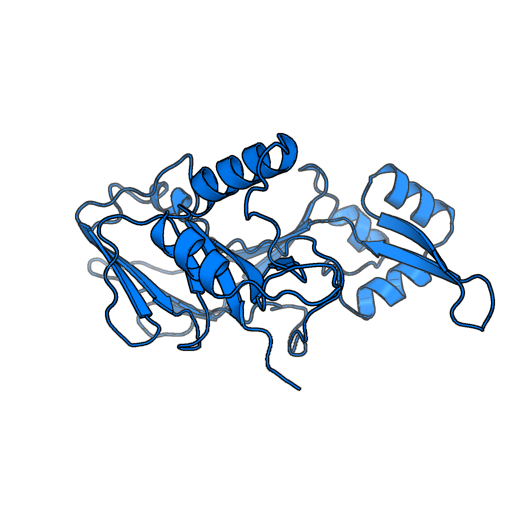.319 -15.870 1.00 95.62 93 LEU A C 1
ATOM 712 O O . LEU A 1 93 ? 11.613 3.341 -15.173 1.00 95.62 93 LEU A O 1
ATOM 716 N N . VAL A 1 94 ? 13.064 4.800 -16.060 1.00 94.94 94 VAL A N 1
ATOM 717 C CA . VAL A 1 94 ? 14.248 4.260 -15.390 1.00 94.94 94 VAL A CA 1
ATOM 718 C C . VAL A 1 94 ? 15.174 5.377 -14.931 1.00 94.94 94 VAL A C 1
ATOM 720 O O . VAL A 1 94 ? 15.150 6.484 -15.475 1.00 94.94 94 VAL A O 1
ATOM 723 N N . PHE A 1 95 ? 16.007 5.065 -13.947 1.00 90.94 95 PHE A N 1
ATOM 724 C CA . PHE A 1 95 ? 17.165 5.853 -13.549 1.00 90.94 95 PHE A CA 1
ATOM 725 C C . PHE A 1 95 ? 18.403 4.965 -13.583 1.00 90.94 95 PHE A C 1
ATOM 727 O O . PHE A 1 95 ? 18.371 3.854 -13.065 1.00 90.94 95 PHE A O 1
ATOM 734 N N . SER A 1 96 ? 19.490 5.458 -14.171 1.00 88.88 96 SER A N 1
ATOM 735 C CA . SER A 1 96 ? 20.757 4.732 -14.214 1.00 88.88 96 SER A CA 1
ATOM 736 C C . SER A 1 96 ? 21.783 5.380 -13.298 1.00 88.88 96 SER A C 1
ATOM 738 O O . SER A 1 96 ? 21.907 6.607 -13.279 1.00 88.88 96 SER A O 1
ATOM 740 N N . TYR A 1 97 ? 22.546 4.564 -12.577 1.00 83.75 97 TYR A N 1
ATOM 741 C CA . TYR A 1 97 ? 23.686 5.026 -11.792 1.00 83.75 97 TYR A CA 1
ATOM 742 C C . TYR A 1 97 ? 24.881 4.100 -11.978 1.00 83.75 97 TYR A C 1
ATOM 744 O O . TYR A 1 97 ? 24.732 2.908 -12.231 1.00 83.75 97 TYR A O 1
ATOM 752 N N . GLU A 1 98 ? 26.072 4.682 -11.875 1.00 86.88 98 GLU A N 1
ATOM 753 C CA . GLU A 1 98 ? 27.328 3.944 -11.921 1.00 86.88 98 GLU A CA 1
ATOM 754 C C . GLU A 1 98 ? 27.747 3.564 -10.497 1.00 86.88 98 GLU A C 1
ATOM 756 O O . GLU A 1 98 ? 27.684 4.391 -9.580 1.00 86.88 98 GLU A O 1
ATOM 761 N N . PHE A 1 99 ? 28.180 2.324 -10.311 1.00 83.94 99 PHE A N 1
ATOM 762 C CA . PHE A 1 99 ? 28.762 1.823 -9.071 1.00 83.94 99 PHE A CA 1
ATOM 763 C C . PHE A 1 99 ? 29.980 0.942 -9.377 1.00 83.94 99 PHE A C 1
ATOM 765 O O . PHE A 1 99 ? 30.182 0.517 -10.507 1.00 83.94 99 PHE A O 1
ATOM 772 N N . ASP A 1 100 ? 30.815 0.681 -8.373 1.00 84.56 100 ASP A N 1
ATOM 773 C CA . ASP A 1 100 ? 31.942 -0.250 -8.487 1.00 84.56 100 ASP A CA 1
ATOM 774 C C . ASP A 1 100 ? 31.910 -1.196 -7.285 1.00 84.56 100 ASP A C 1
ATOM 776 O O . ASP A 1 100 ? 32.137 -0.784 -6.144 1.00 84.56 100 ASP A O 1
ATOM 780 N N . ALA A 1 101 ? 31.591 -2.466 -7.540 1.00 80.44 101 ALA A N 1
ATOM 781 C CA . ALA A 1 101 ? 31.570 -3.531 -6.536 1.00 80.44 101 ALA A CA 1
ATOM 782 C C . ALA A 1 101 ? 32.906 -4.300 -6.445 1.00 80.44 101 ALA A C 1
ATOM 784 O O . ALA A 1 101 ? 32.964 -5.400 -5.895 1.00 80.44 101 ALA A O 1
ATOM 785 N N . GLY A 1 102 ? 33.993 -3.734 -6.978 1.00 80.94 102 GLY A N 1
ATOM 786 C CA . GLY A 1 102 ? 35.325 -4.339 -7.036 1.00 80.94 102 GLY A CA 1
ATOM 787 C C . GLY A 1 102 ? 35.668 -4.989 -8.380 1.00 80.94 102 GLY A C 1
ATOM 788 O O . GLY A 1 102 ? 36.756 -5.553 -8.506 1.00 80.94 102 GLY A O 1
ATOM 789 N N . ASN A 1 103 ? 34.780 -4.897 -9.376 1.00 83.19 103 ASN A N 1
ATOM 790 C CA . ASN A 1 103 ? 34.987 -5.408 -10.737 1.00 83.19 103 ASN A CA 1
ATOM 791 C C . ASN A 1 103 ? 35.127 -4.286 -11.786 1.00 83.19 103 ASN A C 1
ATOM 793 O O . ASN A 1 103 ? 35.231 -4.577 -12.980 1.00 83.19 103 ASN A O 1
ATOM 797 N N . GLY A 1 104 ? 35.188 -3.023 -11.351 1.00 84.69 104 GLY A N 1
ATOM 798 C CA . GLY A 1 104 ? 35.195 -1.841 -12.210 1.00 84.69 104 GLY A CA 1
ATOM 799 C C . GLY A 1 104 ? 33.827 -1.162 -12.272 1.00 84.69 104 GLY A C 1
ATOM 800 O O . GLY A 1 104 ? 32.890 -1.566 -11.593 1.00 84.69 104 GLY A O 1
ATOM 801 N N . ALA A 1 105 ? 33.733 -0.105 -13.083 1.00 83.50 105 ALA A N 1
ATOM 802 C CA . ALA A 1 105 ? 32.500 0.655 -13.260 1.00 83.50 105 ALA A CA 1
ATOM 803 C C . ALA A 1 105 ? 31.393 -0.209 -13.890 1.00 83.50 105 ALA A C 1
ATOM 805 O O . ALA A 1 105 ? 31.513 -0.660 -15.033 1.00 83.50 105 ALA A O 1
ATOM 806 N N . GLU A 1 106 ? 30.314 -0.401 -13.142 1.00 82.62 106 GLU A N 1
ATOM 807 C CA . GLU A 1 106 ? 29.083 -1.085 -13.523 1.00 82.62 106 GLU A CA 1
ATOM 808 C C . GLU A 1 106 ? 27.938 -0.065 -13.554 1.00 82.62 106 GLU A C 1
ATOM 810 O O . GLU A 1 106 ? 27.882 0.845 -12.727 1.00 82.62 106 GLU A O 1
ATOM 815 N N . ILE A 1 107 ? 27.027 -0.190 -14.521 1.00 82.50 107 ILE A N 1
ATOM 816 C CA . ILE A 1 107 ? 25.827 0.651 -14.602 1.00 82.50 107 ILE A CA 1
ATOM 817 C C . ILE A 1 107 ? 24.643 -0.194 -14.161 1.00 82.50 107 ILE A C 1
ATOM 819 O O . ILE A 1 107 ? 24.342 -1.203 -14.795 1.00 82.50 107 ILE A O 1
ATOM 823 N N . ASP A 1 108 ? 23.955 0.253 -13.119 1.00 84.44 108 ASP A N 1
ATOM 824 C CA . ASP A 1 108 ? 22.660 -0.296 -12.735 1.00 84.44 108 ASP A CA 1
ATOM 825 C C . ASP A 1 108 ? 21.531 0.541 -13.348 1.00 84.44 108 ASP A C 1
ATOM 827 O O . ASP A 1 108 ? 21.663 1.759 -13.522 1.00 84.44 108 ASP A O 1
ATOM 831 N N . VAL A 1 109 ? 20.416 -0.107 -13.682 1.00 89.25 109 VAL A N 1
ATOM 832 C CA . VAL A 1 109 ? 19.219 0.521 -14.256 1.00 89.25 109 VAL A CA 1
ATOM 833 C C . VAL A 1 109 ? 18.037 0.219 -13.348 1.00 89.25 109 VAL A C 1
ATOM 835 O O . VAL A 1 109 ? 17.504 -0.885 -13.339 1.00 89.25 109 VAL A O 1
ATOM 838 N N . VAL A 1 110 ? 17.592 1.236 -12.618 1.00 88.25 110 VAL A N 1
ATOM 839 C CA . VAL A 1 110 ? 16.519 1.142 -11.629 1.00 88.25 110 VAL A CA 1
ATOM 840 C C . VAL A 1 110 ? 15.176 1.483 -12.270 1.00 88.25 110 VAL A C 1
ATOM 842 O O . VAL A 1 110 ? 15.011 2.603 -12.765 1.00 88.25 110 VAL A O 1
ATOM 845 N N . PRO A 1 111 ? 14.189 0.575 -12.224 1.00 91.75 111 PRO A N 1
ATOM 846 C 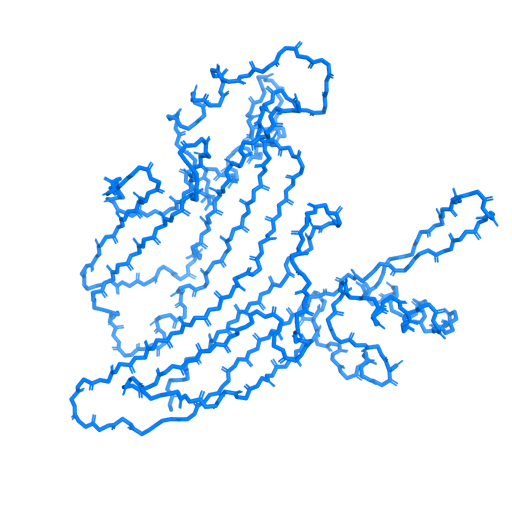CA . PRO A 1 111 ? 12.815 0.853 -12.627 1.00 91.75 111 PRO A CA 1
ATOM 847 C C . PRO A 1 111 ? 12.166 1.933 -11.769 1.00 91.75 111 PRO A C 1
ATOM 849 O O . PRO A 1 111 ? 12.193 1.886 -10.542 1.00 91.75 111 PRO A O 1
ATOM 852 N N . LEU A 1 112 ? 11.537 2.899 -12.432 1.00 90.31 112 LEU A N 1
ATOM 853 C CA . LEU A 1 112 ? 10.822 4.006 -11.803 1.00 90.31 112 LEU A CA 1
ATOM 854 C C . LEU A 1 112 ? 9.320 4.005 -12.105 1.00 90.31 112 LEU A C 1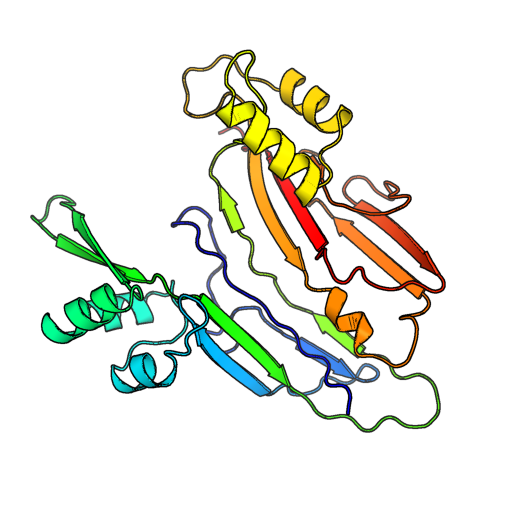
ATOM 856 O O . LEU A 1 112 ? 8.608 4.937 -11.733 1.00 90.31 112 LEU A O 1
ATOM 860 N N . TRP A 1 113 ? 8.808 2.982 -12.781 1.00 91.06 113 TRP A N 1
ATOM 861 C CA . TRP A 1 113 ? 7.390 2.916 -13.095 1.00 91.06 113 TRP A CA 1
ATOM 862 C C . TRP A 1 113 ? 6.560 2.304 -11.970 1.00 91.06 113 TRP A C 1
ATOM 864 O O . TRP A 1 113 ? 7.042 1.578 -11.105 1.00 91.06 113 TRP A O 1
ATOM 874 N N . THR A 1 114 ? 5.268 2.592 -12.011 1.00 87.88 114 THR A N 1
ATOM 875 C CA . THR A 1 114 ? 4.258 2.018 -11.135 1.00 87.88 114 THR A CA 1
ATOM 876 C C . THR A 1 114 ? 3.514 0.916 -11.876 1.00 87.88 114 THR A C 1
ATOM 878 O O . THR A 1 114 ? 2.873 1.180 -12.897 1.00 87.88 114 THR A O 1
ATOM 881 N N . LEU A 1 115 ? 3.555 -0.308 -11.352 1.00 86.44 115 LEU A N 1
ATOM 882 C CA . LEU A 1 115 ? 2.663 -1.380 -11.787 1.00 86.44 115 LEU A CA 1
ATOM 883 C C . LEU A 1 115 ? 1.274 -1.159 -11.173 1.00 86.44 115 LEU A C 1
ATOM 885 O O . LEU A 1 115 ? 1.145 -0.892 -9.984 1.00 86.44 115 LEU A O 1
ATOM 889 N N . ARG A 1 116 ? 0.219 -1.275 -11.971 1.00 86.25 116 ARG A N 1
ATOM 890 C CA . ARG A 1 116 ? -1.160 -1.369 -11.491 1.00 86.25 116 ARG A CA 1
ATOM 891 C C . ARG A 1 116 ? -1.706 -2.720 -11.902 1.00 86.25 116 ARG A C 1
ATOM 893 O O . ARG A 1 116 ? -1.759 -3.016 -13.095 1.00 86.25 116 ARG A O 1
ATOM 900 N N . SER A 1 117 ? -2.107 -3.505 -10.912 1.00 84.25 117 SER A N 1
ATOM 901 C CA . SER A 1 117 ? -2.762 -4.795 -11.116 1.00 84.25 117 SER A CA 1
ATOM 902 C C . SER A 1 117 ? -4.245 -4.655 -10.805 1.00 84.25 117 SER A C 1
ATOM 904 O O . SER A 1 117 ? -4.613 -4.047 -9.802 1.00 84.25 117 SER A O 1
ATOM 906 N N . THR A 1 118 ? -5.099 -5.177 -11.677 1.00 86.12 118 THR A N 1
ATOM 907 C CA . THR A 1 118 ? -6.551 -5.189 -11.502 1.00 86.12 118 THR A CA 1
ATOM 908 C C . THR A 1 118 ? -7.085 -6.572 -11.802 1.00 86.12 118 THR A C 1
ATOM 910 O O . THR A 1 118 ? -6.808 -7.118 -12.861 1.00 86.12 118 THR A O 1
ATOM 913 N N . TYR A 1 119 ? -7.874 -7.122 -10.887 1.00 87.38 119 TYR A N 1
ATOM 914 C CA . TYR A 1 119 ? -8.495 -8.433 -11.050 1.00 87.38 119 TYR A CA 1
ATOM 915 C C . TYR A 1 119 ? -9.970 -8.263 -11.405 1.00 87.38 119 TYR A C 1
ATOM 917 O O . TYR A 1 119 ? -10.669 -7.476 -10.764 1.00 87.38 119 TYR A O 1
ATOM 925 N N . SER A 1 120 ? -10.448 -8.988 -12.416 1.00 90.50 120 SER A N 1
ATOM 926 C CA . SER A 1 120 ? -11.862 -9.006 -12.805 1.00 90.50 120 SER A CA 1
ATOM 927 C C . SER A 1 120 ? -12.420 -10.420 -12.818 1.00 90.50 120 SER A C 1
ATOM 929 O O . SER A 1 120 ? -11.778 -11.341 -13.310 1.00 90.50 120 SER A O 1
ATOM 931 N N . TRP A 1 121 ? -13.645 -10.581 -12.337 1.00 93.00 121 TRP A N 1
ATOM 932 C CA . TRP A 1 121 ? -14.378 -11.842 -12.352 1.00 93.00 121 TRP A CA 1
ATOM 933 C C . TRP A 1 121 ? -15.865 -11.563 -12.571 1.00 93.00 121 TRP A C 1
ATOM 935 O O . TRP A 1 121 ? -16.352 -10.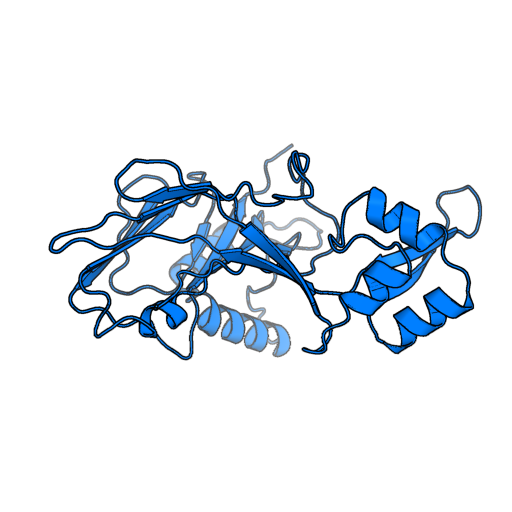453 -12.337 1.00 93.00 121 TRP A O 1
ATOM 945 N N . GLU A 1 122 ? -16.594 -12.573 -13.037 1.00 91.38 122 GLU A N 1
ATOM 946 C CA . GLU A 1 122 ? -18.027 -12.470 -13.289 1.00 91.38 122 GLU A CA 1
ATOM 947 C C . GLU A 1 122 ? -18.825 -13.328 -12.308 1.00 91.38 122 GLU A C 1
ATOM 949 O O . GLU A 1 122 ? -18.451 -14.452 -11.977 1.00 91.38 122 GLU A O 1
ATOM 954 N N . ALA A 1 123 ? -19.980 -12.817 -11.883 1.00 90.88 123 ALA A N 1
ATOM 955 C CA . ALA A 1 123 ? -20.949 -13.589 -11.122 1.00 90.88 123 ALA A CA 1
ATOM 956 C C . ALA A 1 123 ? -22.388 -13.180 -11.422 1.00 90.88 123 ALA A C 1
ATOM 958 O O . ALA A 1 123 ? -22.692 -12.055 -11.821 1.00 90.88 123 ALA A O 1
ATOM 959 N N . THR A 1 124 ? -23.298 -14.127 -11.196 1.00 91.44 124 THR A N 1
ATOM 960 C CA . THR A 1 124 ? -24.741 -13.909 -11.311 1.00 91.44 124 THR A CA 1
ATOM 961 C C . THR A 1 124 ? -25.362 -13.784 -9.923 1.00 91.44 124 THR A C 1
ATOM 963 O O . THR A 1 124 ? -25.464 -14.764 -9.184 1.00 91.44 124 THR A O 1
ATOM 966 N N . PHE A 1 125 ? -25.839 -12.584 -9.597 1.00 90.38 125 PHE A N 1
ATOM 967 C CA . PHE A 1 125 ? -26.498 -12.277 -8.330 1.00 90.38 125 PHE A CA 1
ATOM 968 C C . PHE A 1 125 ? -27.968 -12.698 -8.378 1.00 90.38 125 PHE A C 1
ATOM 970 O O . PHE A 1 125 ? -28.782 -12.116 -9.100 1.00 90.38 125 PHE A O 1
ATOM 977 N N . LYS A 1 126 ? -28.321 -13.729 -7.609 1.00 91.81 126 LYS A N 1
ATOM 978 C CA . LYS A 1 126 ? -29.722 -14.115 -7.398 1.00 91.81 126 LYS A CA 1
ATOM 979 C C . LYS A 1 126 ? -30.359 -13.203 -6.340 1.00 91.81 126 LYS A C 1
ATOM 981 O O . LYS A 1 126 ? -29.637 -12.656 -5.510 1.00 91.81 126 LYS A O 1
ATOM 986 N N . PRO A 1 127 ? -31.697 -13.055 -6.320 1.00 93.62 127 PRO A N 1
ATOM 987 C CA . PRO A 1 127 ? -32.371 -12.344 -5.238 1.00 93.62 127 PRO A CA 1
ATOM 988 C C . PRO A 1 127 ? -31.978 -12.911 -3.867 1.00 93.62 127 PRO A C 1
ATOM 990 O O . PRO A 1 127 ? -32.071 -14.121 -3.658 1.00 93.62 127 PRO A O 1
ATOM 993 N N . GLY A 1 128 ? -31.570 -12.041 -2.943 1.00 91.31 128 GLY A N 1
ATOM 994 C CA . GLY A 1 128 ? -31.126 -12.425 -1.603 1.00 91.31 128 GLY A CA 1
ATOM 995 C C . GLY A 1 128 ? -29.760 -11.842 -1.250 1.00 91.31 128 GLY A C 1
ATOM 996 O O . GLY A 1 128 ? -29.376 -10.791 -1.757 1.00 91.31 128 GLY A O 1
ATOM 997 N N . ILE A 1 129 ? -29.058 -12.527 -0.348 1.00 90.81 129 ILE A N 1
ATOM 998 C CA . ILE A 1 129 ? -27.702 -12.180 0.086 1.00 90.81 129 ILE A CA 1
ATOM 999 C C . ILE A 1 129 ? -26.711 -12.891 -0.837 1.00 90.81 129 ILE A C 1
ATOM 1001 O O . ILE A 1 129 ? -26.920 -14.051 -1.188 1.00 90.81 129 ILE A O 1
ATOM 1005 N N . SER A 1 130 ? -25.657 -12.188 -1.236 1.00 93.75 130 SER A N 1
ATOM 1006 C CA . SER A 1 130 ? -24.483 -12.771 -1.883 1.00 93.75 130 SER A CA 1
ATOM 1007 C C . SER A 1 130 ? -23.265 -12.465 -1.028 1.00 93.75 130 SER A C 1
ATOM 1009 O O . SER A 1 130 ? -23.162 -11.355 -0.506 1.00 93.75 130 SER A O 1
ATOM 1011 N N . ASP A 1 131 ? -22.384 -13.444 -0.886 1.00 94.12 131 ASP A N 1
ATOM 1012 C CA . ASP A 1 131 ? -21.133 -13.313 -0.149 1.00 94.12 131 ASP A CA 1
ATOM 1013 C C . ASP A 1 131 ? -19.949 -13.251 -1.117 1.00 94.12 131 ASP A C 1
ATOM 1015 O O . ASP A 1 131 ? -19.910 -13.994 -2.103 1.00 94.12 131 ASP A O 1
ATOM 1019 N N . VAL A 1 132 ? -19.022 -12.335 -0.848 1.00 94.12 132 VAL A N 1
ATOM 1020 C CA . VAL A 1 132 ? -17.794 -12.132 -1.621 1.00 94.12 132 VAL A CA 1
ATOM 1021 C C . VAL A 1 132 ? -16.648 -12.023 -0.632 1.00 94.12 132 VAL A C 1
ATOM 1023 O O . VAL A 1 132 ? -16.660 -11.139 0.225 1.00 94.12 132 VAL A O 1
ATOM 1026 N N . VAL A 1 133 ? -15.648 -12.890 -0.768 1.00 93.81 133 VAL A N 1
ATOM 1027 C CA . VAL A 1 133 ? -14.449 -12.859 0.074 1.00 93.81 133 VAL A CA 1
ATOM 1028 C C . VAL A 1 133 ? -13.231 -12.704 -0.812 1.00 93.81 133 VAL A C 1
ATOM 1030 O O . VAL A 1 133 ? -13.017 -13.518 -1.704 1.00 93.81 133 VAL A O 1
ATOM 1033 N N . HIS A 1 134 ? -12.409 -11.696 -0.524 1.00 92.81 134 HIS A N 1
ATOM 1034 C CA . HIS A 1 134 ? -11.094 -11.520 -1.140 1.00 92.81 134 HIS A CA 1
ATOM 1035 C C . HIS A 1 134 ? -10.000 -11.823 -0.132 1.00 92.81 134 HIS A C 1
ATOM 1037 O O . HIS A 1 134 ? -10.082 -11.430 1.031 1.00 92.81 134 HIS A O 1
ATOM 1043 N N . THR A 1 135 ? -8.957 -12.512 -0.577 1.00 90.56 135 THR A N 1
ATOM 1044 C CA . THR A 1 135 ? -7.735 -12.754 0.193 1.00 90.56 135 THR A CA 1
ATOM 1045 C C . THR A 1 135 ? -6.542 -12.448 -0.690 1.00 90.56 135 THR A C 1
ATOM 1047 O O . THR A 1 135 ? -6.502 -12.869 -1.841 1.00 90.56 135 THR A O 1
ATOM 1050 N N . TYR A 1 136 ? -5.592 -11.687 -0.163 1.00 87.50 136 TYR A N 1
ATOM 1051 C CA . TYR A 1 136 ? -4.351 -11.344 -0.845 1.00 87.50 136 TYR A CA 1
ATOM 1052 C C . TYR A 1 136 ? -3.323 -10.850 0.176 1.00 87.50 136 TYR A C 1
ATOM 1054 O O . TYR A 1 136 ? -3.664 -10.476 1.304 1.00 87.50 136 TYR A O 1
ATOM 1062 N N . ARG A 1 137 ? -2.056 -10.842 -0.227 1.00 84.75 137 ARG A N 1
ATOM 1063 C CA . ARG A 1 137 ? -0.952 -10.203 0.486 1.00 84.75 137 ARG A CA 1
ATOM 1064 C C . ARG A 1 137 ? -0.770 -8.795 -0.084 1.00 84.75 137 ARG A C 1
ATOM 1066 O O . ARG A 1 137 ? -0.415 -8.692 -1.251 1.00 84.75 137 ARG A O 1
ATOM 1073 N N . PRO A 1 138 ? -0.998 -7.724 0.691 1.00 79.62 138 PRO A N 1
ATOM 1074 C CA . PRO A 1 138 ? -0.863 -6.371 0.169 1.00 79.62 138 PRO A CA 1
ATOM 1075 C C . PRO A 1 138 ? 0.604 -6.021 -0.089 1.00 79.62 138 PRO A C 1
ATOM 1077 O O . PRO A 1 138 ? 1.502 -6.504 0.613 1.00 79.62 138 PRO A O 1
ATOM 1080 N N . SER A 1 139 ? 0.837 -5.102 -1.021 1.00 79.00 139 SER A N 1
ATOM 1081 C CA . SER A 1 139 ? 2.085 -4.350 -1.068 1.00 79.00 139 SER A CA 1
ATOM 1082 C C . SER A 1 139 ? 2.310 -3.589 0.246 1.00 79.00 139 SER A C 1
ATOM 1084 O O . SER A 1 139 ? 1.412 -2.930 0.777 1.00 79.00 139 SER A O 1
ATOM 1086 N N . VAL A 1 140 ? 3.537 -3.652 0.764 1.00 83.75 140 VAL A N 1
ATOM 1087 C CA . VAL A 1 140 ? 3.958 -2.945 1.978 1.00 83.75 140 VAL A CA 1
ATOM 1088 C C . VAL A 1 140 ? 5.102 -2.017 1.606 1.00 83.75 140 VAL A C 1
ATOM 1090 O O . VAL A 1 140 ? 6.184 -2.477 1.252 1.00 83.75 140 VAL A O 1
ATOM 1093 N N . GLY A 1 141 ? 4.875 -0.709 1.693 1.00 83.69 141 GLY A N 1
ATOM 1094 C CA . GLY A 1 141 ? 5.978 0.245 1.626 1.00 83.69 141 GLY A CA 1
ATOM 1095 C C . GLY A 1 141 ? 6.647 0.382 2.993 1.00 83.69 141 GLY A C 1
ATOM 1096 O O . GLY A 1 141 ? 6.073 -0.000 4.012 1.00 83.69 141 GLY A O 1
ATOM 1097 N N . GLY A 1 142 ? 7.829 0.988 3.038 1.00 87.06 142 GLY A N 1
ATOM 1098 C CA . GLY A 1 142 ? 8.473 1.305 4.308 1.00 87.06 142 GLY A CA 1
ATOM 1099 C C . GLY A 1 142 ? 9.679 2.220 4.169 1.00 87.06 142 GLY A C 1
ATOM 1100 O O . GLY A 1 142 ? 10.059 2.601 3.064 1.00 87.06 142 GLY A O 1
ATOM 1101 N N . THR A 1 143 ? 10.271 2.570 5.302 1.00 85.19 143 THR A N 1
ATOM 1102 C CA . THR A 1 143 ? 11.609 3.161 5.409 1.00 85.19 143 THR A CA 1
ATOM 1103 C C . THR A 1 143 ? 12.366 2.480 6.545 1.00 85.19 143 THR A C 1
ATOM 1105 O O . THR A 1 143 ? 11.771 1.884 7.440 1.00 85.19 143 THR A O 1
ATOM 1108 N N . VAL A 1 144 ? 13.690 2.586 6.529 1.00 83.94 144 VAL A N 1
ATOM 1109 C CA . VAL A 1 144 ? 14.605 1.908 7.461 1.00 83.94 144 VAL A CA 1
ATOM 1110 C C . VAL A 1 144 ? 14.670 2.545 8.858 1.00 83.94 144 VAL A C 1
ATOM 1112 O O . VAL A 1 144 ? 15.465 2.123 9.691 1.00 83.94 144 VAL A O 1
ATOM 1115 N N . ALA A 1 145 ? 13.875 3.582 9.125 1.00 87.38 145 ALA A N 1
ATOM 1116 C CA . ALA A 1 145 ? 13.955 4.372 10.349 1.00 87.38 145 ALA A CA 1
ATOM 1117 C C . ALA A 1 145 ? 12.633 5.064 10.677 1.00 87.38 145 ALA A C 1
ATOM 1119 O O . ALA A 1 145 ? 11.857 5.360 9.779 1.00 87.38 145 ALA A O 1
ATOM 1120 N N . THR A 1 146 ? 12.429 5.440 11.941 1.00 90.19 146 THR A N 1
ATOM 1121 C CA . THR A 1 146 ? 11.391 6.422 12.285 1.00 90.19 146 THR A CA 1
ATOM 1122 C C . THR A 1 146 ? 11.800 7.828 11.834 1.00 90.19 146 THR A C 1
ATOM 1124 O O . THR A 1 146 ? 12.799 8.362 12.325 1.00 90.19 146 THR A O 1
ATOM 1127 N N . THR A 1 147 ? 11.025 8.451 10.945 1.00 89.38 147 THR A N 1
ATOM 1128 C CA . THR A 1 147 ? 11.343 9.718 10.267 1.00 89.38 147 THR A CA 1
ATOM 1129 C C . THR A 1 147 ? 10.404 10.877 10.604 1.00 89.38 147 THR A C 1
ATOM 1131 O O . THR A 1 147 ? 10.774 12.032 10.380 1.00 89.38 147 THR A O 1
ATOM 1134 N N . PHE A 1 148 ? 9.213 10.620 11.159 1.00 92.75 148 PHE A N 1
ATOM 1135 C CA . PHE A 1 148 ? 8.200 11.669 11.380 1.00 92.75 148 PHE A CA 1
ATOM 1136 C C . PHE A 1 148 ? 8.238 12.354 12.746 1.00 92.75 148 PHE A C 1
ATOM 1138 O O . PHE A 1 148 ? 7.468 13.286 12.965 1.00 92.75 148 PHE A O 1
ATOM 1145 N N . VAL A 1 149 ? 9.069 11.902 13.691 1.00 92.19 149 VAL A N 1
ATOM 1146 C CA . VAL A 1 149 ? 9.094 12.514 15.029 1.00 92.19 149 VAL A CA 1
ATOM 1147 C C . VAL A 1 149 ? 9.666 13.938 14.935 1.00 92.19 149 VAL A C 1
ATOM 1149 O O . VAL A 1 149 ? 10.823 14.085 14.530 1.00 92.19 149 VAL A O 1
ATOM 1152 N N . PRO A 1 150 ? 8.900 14.979 15.324 1.00 92.12 150 PRO A N 1
ATOM 1153 C CA . PRO A 1 150 ? 9.322 16.362 15.150 1.00 92.12 150 PRO A CA 1
ATOM 1154 C C . PRO A 1 150 ? 10.467 16.718 16.101 1.00 92.12 150 PRO A C 1
ATOM 1156 O O . PRO A 1 150 ? 10.504 16.270 17.258 1.00 92.12 150 PRO A O 1
ATOM 1159 N N . LYS A 1 151 ? 11.393 17.537 15.601 1.00 88.69 151 LYS A N 1
ATOM 1160 C CA . LYS A 1 151 ? 12.545 18.080 16.321 1.00 88.69 151 LYS A CA 1
ATOM 1161 C C . LYS A 1 151 ? 12.309 19.563 16.589 1.00 88.69 151 LYS A C 1
ATOM 1163 O O . LYS A 1 151 ? 11.980 20.329 15.688 1.00 88.69 151 LYS A O 1
ATOM 1168 N N . GLU A 1 152 ? 12.523 19.972 17.836 1.00 87.25 152 GLU A N 1
ATOM 1169 C CA . GLU A 1 152 ? 12.336 21.363 18.241 1.00 87.25 152 GLU A CA 1
ATOM 1170 C C . GLU A 1 152 ? 13.224 22.303 17.408 1.00 87.25 152 GLU A C 1
ATOM 1172 O O . GLU A 1 152 ? 14.436 22.109 17.309 1.00 87.25 152 GLU A O 1
ATOM 1177 N N . GLY A 1 153 ? 12.609 23.323 16.804 1.00 90.75 153 GLY A N 1
ATOM 1178 C CA . GLY A 1 153 ? 13.303 24.311 15.975 1.00 90.75 153 GLY A CA 1
ATOM 1179 C C . GLY A 1 153 ? 13.586 23.878 14.530 1.00 90.75 153 GLY A C 1
ATOM 1180 O O . GLY A 1 153 ? 14.176 24.661 13.787 1.00 90.75 153 GLY A O 1
ATOM 1181 N N . ASP A 1 154 ? 13.152 22.687 14.109 1.00 93.00 154 ASP A N 1
ATOM 1182 C CA . ASP A 1 154 ? 13.297 22.178 12.740 1.00 93.00 154 ASP A CA 1
ATOM 1183 C C . ASP A 1 154 ? 11.939 22.195 12.016 1.00 93.00 154 ASP A C 1
ATOM 1185 O O . ASP A 1 154 ? 11.104 21.303 12.188 1.00 93.00 154 ASP A O 1
ATOM 1189 N N . ALA A 1 155 ? 11.730 23.226 11.191 1.00 95.00 155 ALA A N 1
ATOM 1190 C CA . ALA A 1 155 ? 10.479 23.451 10.467 1.00 95.00 155 ALA A CA 1
ATOM 1191 C C . ALA A 1 155 ? 10.113 22.310 9.499 1.00 95.00 155 ALA A C 1
ATOM 1193 O O . ALA A 1 155 ? 8.930 21.999 9.357 1.00 95.00 155 ALA A O 1
ATOM 1194 N N . ASP A 1 156 ? 11.102 21.660 8.879 1.00 93.50 156 ASP A N 1
ATOM 1195 C CA . ASP A 1 156 ? 10.861 20.558 7.943 1.00 93.50 156 ASP A CA 1
ATOM 1196 C C . ASP A 1 156 ? 10.374 19.313 8.694 1.00 93.50 156 ASP A C 1
ATOM 1198 O O . ASP A 1 156 ? 9.497 18.585 8.220 1.00 93.50 156 ASP A O 1
ATOM 1202 N N . SER A 1 157 ? 10.912 19.064 9.891 1.00 92.50 157 SER A N 1
ATOM 1203 C CA . SER A 1 157 ? 10.450 17.969 10.751 1.00 92.50 157 SER A CA 1
ATOM 1204 C C . SER A 1 157 ? 9.026 18.189 11.275 1.00 92.50 157 SER A C 1
ATOM 1206 O O . SER A 1 157 ? 8.241 17.243 11.310 1.00 92.50 157 SER A O 1
ATOM 1208 N N . GLU A 1 158 ? 8.668 19.430 11.614 1.00 94.81 158 GLU A N 1
ATOM 1209 C CA . GLU A 1 158 ? 7.315 19.804 12.047 1.00 94.81 158 GLU A CA 1
ATOM 1210 C C . GLU A 1 158 ? 6.308 19.675 10.898 1.00 94.81 158 GLU A C 1
ATOM 1212 O O . GLU A 1 158 ? 5.207 19.149 11.082 1.00 94.81 158 GLU A O 1
ATOM 1217 N N . GLN A 1 159 ? 6.693 20.084 9.683 1.00 96.25 159 GLN A N 1
ATOM 1218 C CA . GLN A 1 159 ? 5.869 19.881 8.493 1.00 96.25 159 GLN A CA 1
ATOM 1219 C C . GLN A 1 159 ? 5.643 18.388 8.224 1.00 96.25 159 GLN A C 1
ATOM 1221 O O . GLN A 1 159 ? 4.498 17.966 8.050 1.00 96.25 159 GLN A O 1
ATOM 1226 N N . ARG A 1 160 ? 6.707 17.574 8.236 1.00 94.62 160 ARG A N 1
ATOM 1227 C CA . ARG A 1 160 ? 6.597 16.119 8.054 1.00 94.62 160 ARG A CA 1
ATOM 1228 C C . ARG A 1 160 ? 5.700 15.493 9.119 1.00 94.62 160 ARG A C 1
ATOM 1230 O O . ARG A 1 160 ? 4.852 14.667 8.794 1.00 94.62 160 ARG A O 1
ATOM 1237 N N . TYR A 1 161 ? 5.835 15.905 10.379 1.00 95.81 161 TYR A N 1
ATOM 1238 C CA . TYR A 1 161 ? 4.951 15.443 11.446 1.00 95.81 161 TYR A CA 1
ATOM 1239 C C . TYR A 1 161 ? 3.482 15.775 11.154 1.00 95.81 161 TYR A C 1
ATOM 1241 O O . TYR A 1 161 ? 2.625 14.896 11.245 1.00 95.81 161 TYR A O 1
ATOM 1249 N N . ALA A 1 162 ? 3.183 17.006 10.732 1.00 96.81 162 ALA A N 1
ATOM 1250 C CA . ALA A 1 162 ? 1.824 17.416 10.380 1.00 96.81 162 ALA A CA 1
ATOM 1251 C C . ALA A 1 162 ? 1.238 16.591 9.217 1.00 96.81 162 ALA A C 1
ATOM 1253 O O . ALA A 1 162 ? 0.059 16.225 9.246 1.00 96.81 162 ALA A O 1
ATOM 1254 N N . GLU A 1 163 ? 2.055 16.248 8.218 1.00 96.00 163 GLU A N 1
ATOM 1255 C CA . GLU A 1 163 ? 1.664 15.353 7.123 1.00 96.00 163 GLU A CA 1
ATOM 1256 C C . GLU A 1 163 ? 1.314 13.949 7.639 1.00 96.00 163 GLU A C 1
ATOM 1258 O O . GLU A 1 163 ? 0.295 13.385 7.239 1.00 96.00 163 GLU A O 1
ATOM 1263 N N . TYR A 1 164 ? 2.084 13.415 8.589 1.00 96.44 164 TYR A N 1
ATOM 1264 C CA . TYR A 1 164 ? 1.820 12.117 9.217 1.00 96.44 164 TYR A CA 1
ATOM 1265 C C . TYR A 1 164 ? 0.577 12.118 10.103 1.00 96.44 164 TYR A C 1
ATOM 1267 O O . TYR A 1 164 ? -0.209 11.174 10.046 1.00 96.44 164 TYR A O 1
ATOM 1275 N N . VAL A 1 165 ? 0.352 13.176 10.884 1.00 97.12 165 VAL A N 1
ATOM 1276 C CA . VAL A 1 165 ? -0.887 13.354 11.657 1.00 97.12 165 VAL A CA 1
ATOM 1277 C C . VAL A 1 165 ? -2.087 13.362 10.713 1.00 97.12 165 VAL A C 1
ATOM 1279 O O . VAL A 1 165 ? -3.066 12.654 10.943 1.00 97.12 165 VAL A O 1
ATOM 1282 N N . LYS A 1 166 ? -2.003 14.099 9.601 1.00 95.62 166 LYS A N 1
ATOM 1283 C CA . LYS A 1 166 ? -3.072 14.133 8.598 1.00 95.62 166 LYS A CA 1
ATOM 1284 C C . LYS A 1 166 ? -3.275 12.774 7.923 1.00 95.62 166 LYS A C 1
ATOM 1286 O O . LYS A 1 166 ? -4.421 12.380 7.707 1.00 95.62 166 LYS A O 1
ATOM 1291 N N . LYS A 1 167 ? -2.201 12.069 7.568 1.00 95.19 167 LYS A N 1
ATOM 1292 C CA . LYS A 1 167 ? -2.274 10.825 6.791 1.00 95.19 167 LYS A CA 1
ATOM 1293 C C . LYS A 1 167 ? -2.661 9.617 7.648 1.00 95.19 167 LYS A C 1
ATOM 1295 O O . LYS A 1 167 ? -3.602 8.918 7.301 1.00 95.19 167 LYS A O 1
ATOM 1300 N N . TYR A 1 168 ? -1.994 9.422 8.783 1.00 96.81 168 TYR A N 1
ATOM 1301 C CA . TYR A 1 168 ? -2.096 8.219 9.619 1.00 96.81 168 TYR A CA 1
ATOM 1302 C C . TYR A 1 168 ? -2.792 8.450 10.966 1.00 96.81 168 TYR A C 1
ATOM 1304 O O . TYR A 1 168 ? -2.837 7.534 11.788 1.00 96.81 168 TYR A O 1
ATOM 1312 N N . CYS A 1 169 ? -3.304 9.659 11.224 1.00 96.50 169 CYS A N 1
ATOM 1313 C CA . CYS A 1 169 ? -3.920 10.031 12.501 1.00 96.50 169 CYS A CA 1
ATOM 1314 C C . CYS A 1 169 ? -2.995 9.771 13.690 1.00 96.50 169 CYS A C 1
ATOM 1316 O O . CYS A 1 169 ? -3.418 9.233 14.706 1.00 96.50 169 CYS A O 1
ATOM 1318 N N . VAL A 1 170 ? -1.717 10.136 13.542 1.00 96.75 170 VAL A N 1
ATOM 1319 C CA . VAL A 1 170 ? -0.743 10.030 14.630 1.00 96.75 170 VAL A CA 1
ATOM 1320 C C . VAL A 1 170 ? -1.233 10.837 15.829 1.00 96.75 170 VAL A C 1
ATOM 1322 O O . VAL A 1 170 ? -1.388 12.054 15.758 1.00 96.75 170 VAL A O 1
ATOM 1325 N N . GLU A 1 171 ? -1.478 10.133 16.927 1.00 93.50 171 GLU A N 1
ATOM 1326 C CA . GLU A 1 171 ? -1.939 10.699 18.188 1.00 93.50 171 GLU A CA 1
ATOM 1327 C C . GLU A 1 171 ? -0.766 11.007 19.136 1.00 93.50 171 GLU A C 1
ATOM 1329 O O . GLU A 1 171 ? 0.305 10.388 19.091 1.00 93.50 171 GLU A O 1
ATOM 1334 N N . ASP A 1 172 ? -0.997 11.919 20.084 1.00 93.88 172 ASP A N 1
ATOM 1335 C CA . ASP A 1 172 ? -0.004 12.311 21.091 1.00 93.88 172 ASP A CA 1
ATOM 1336 C C . ASP A 1 172 ? 0.479 11.132 21.954 1.00 93.88 172 ASP A C 1
ATOM 1338 O O . ASP A 1 172 ? 1.618 11.126 22.435 1.00 93.88 172 ASP A O 1
ATOM 1342 N N . ASN A 1 173 ? -0.364 10.116 22.167 1.00 93.38 173 ASN A N 1
ATOM 1343 C CA . ASN A 1 173 ? -0.019 8.911 22.928 1.00 93.38 173 ASN A CA 1
ATOM 1344 C C . ASN A 1 173 ? 1.056 8.063 22.216 1.00 93.38 173 ASN A C 1
ATOM 1346 O O . ASN A 1 173 ? 1.965 7.550 22.878 1.00 93.38 173 ASN A O 1
ATOM 1350 N N . LEU A 1 174 ? 0.997 7.956 20.887 1.00 94.69 174 LEU A N 1
ATOM 1351 C CA . LEU A 1 174 ? 1.948 7.240 20.052 1.00 94.69 174 LEU A CA 1
ATOM 1352 C C . LEU A 1 174 ? 3.276 7.984 20.061 1.00 94.69 174 LEU A C 1
ATOM 1354 O O . LEU A 1 174 ? 4.308 7.390 20.374 1.00 94.69 174 LEU A O 1
ATOM 1358 N N . LEU A 1 175 ? 3.237 9.299 19.829 1.00 93.69 175 LEU A N 1
ATOM 1359 C CA . LEU A 1 175 ? 4.423 10.151 19.885 1.00 93.69 175 LEU A CA 1
ATOM 1360 C C . LEU A 1 175 ? 5.094 10.094 21.266 1.00 93.69 175 LEU A C 1
ATOM 1362 O O . LEU A 1 175 ? 6.313 9.948 21.373 1.00 93.69 175 LEU A O 1
ATOM 1366 N N . SER A 1 176 ? 4.305 10.149 22.339 1.00 93.81 176 SER A N 1
ATOM 1367 C CA . SER A 1 176 ? 4.803 10.019 23.713 1.00 93.81 176 SER A CA 1
ATOM 1368 C C . SER A 1 176 ? 5.423 8.647 23.981 1.00 93.81 176 SER A C 1
ATOM 1370 O O . SER A 1 176 ? 6.398 8.547 24.725 1.00 93.81 176 SER A O 1
ATOM 1372 N N . THR A 1 177 ? 4.870 7.585 23.394 1.00 93.44 177 THR A N 1
ATOM 1373 C CA . THR A 1 177 ? 5.409 6.223 23.506 1.00 93.44 177 THR A CA 1
ATOM 1374 C C . THR A 1 177 ? 6.748 6.111 22.784 1.00 93.44 177 THR A C 1
ATOM 1376 O O . THR A 1 177 ? 7.707 5.627 23.380 1.00 93.44 177 THR A O 1
ATOM 1379 N N . LEU A 1 178 ? 6.851 6.639 21.563 1.00 92.00 178 LEU A N 1
ATOM 1380 C CA . LEU A 1 178 ? 8.105 6.684 20.806 1.00 92.00 178 LEU A CA 1
ATOM 1381 C C . LEU A 1 178 ? 9.193 7.459 21.542 1.00 92.00 178 LEU A C 1
ATOM 1383 O O . LEU A 1 178 ? 10.285 6.935 21.734 1.00 92.00 178 LEU A O 1
ATOM 1387 N N . ARG A 1 179 ? 8.888 8.664 22.040 1.00 91.25 179 ARG A N 1
ATOM 1388 C CA . ARG A 1 179 ? 9.843 9.490 22.803 1.00 91.25 179 ARG A CA 1
ATOM 1389 C C . ARG A 1 179 ? 10.394 8.777 24.041 1.00 91.25 179 ARG A C 1
ATOM 1391 O O . ARG A 1 179 ? 11.557 8.962 24.375 1.00 91.25 179 ARG A O 1
ATOM 1398 N N . LYS A 1 180 ? 9.599 7.931 24.705 1.00 91.81 180 LYS A N 1
ATOM 1399 C CA . LYS A 1 180 ? 10.058 7.107 25.845 1.00 91.81 180 LYS A CA 1
ATOM 1400 C C . LYS A 1 180 ? 10.964 5.947 25.441 1.00 91.81 180 LYS A C 1
ATOM 1402 O O . LYS A 1 180 ? 11.644 5.396 26.298 1.00 91.81 180 LYS A O 1
ATOM 1407 N N . GLN A 1 181 ? 10.911 5.539 24.181 1.00 90.50 181 GLN A N 1
ATOM 1408 C CA . GLN A 1 181 ? 11.741 4.482 23.610 1.00 90.50 181 GLN A CA 1
ATOM 1409 C C . GLN A 1 181 ? 12.943 5.057 22.853 1.00 90.50 181 GLN A C 1
ATOM 1411 O O . GLN A 1 181 ? 13.635 4.303 22.181 1.00 90.50 181 GLN A O 1
ATOM 1416 N N . ALA A 1 182 ? 13.175 6.373 22.930 1.00 88.00 182 ALA A N 1
ATOM 1417 C CA . ALA A 1 182 ? 14.313 6.988 22.276 1.00 88.00 182 ALA A CA 1
ATOM 1418 C C . ALA A 1 182 ? 15.622 6.387 22.810 1.00 88.00 182 ALA A C 1
ATOM 1420 O O . ALA A 1 182 ? 15.807 6.258 24.023 1.00 88.00 182 ALA A O 1
ATOM 1421 N N . ILE A 1 183 ? 16.518 6.033 21.898 1.00 84.25 183 ILE A N 1
ATOM 1422 C CA . ILE A 1 183 ? 17.863 5.547 22.193 1.00 84.25 183 ILE A CA 1
ATOM 1423 C C . ILE A 1 183 ? 18.870 6.684 22.009 1.00 84.25 183 ILE A C 1
ATOM 1425 O O . ILE A 1 183 ? 18.665 7.596 21.210 1.00 84.25 183 ILE A O 1
ATOM 1429 N N . THR A 1 184 ? 19.946 6.64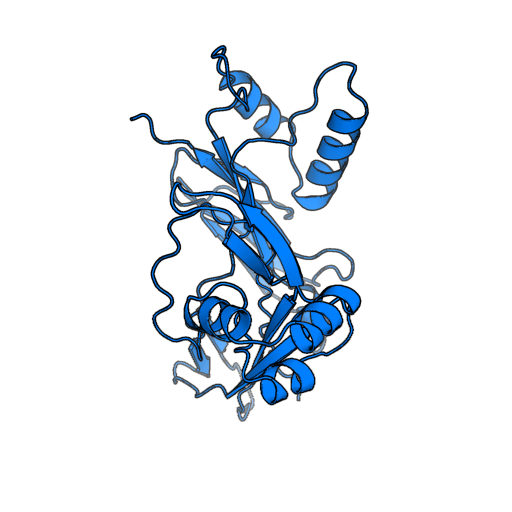6 22.790 1.00 70.62 184 THR A N 1
ATOM 1430 C CA . THR A 1 184 ? 21.017 7.658 22.798 1.00 70.62 184 THR A CA 1
ATOM 1431 C C . THR A 1 184 ? 22.273 7.191 22.058 1.00 70.62 184 THR A C 1
ATOM 1433 O O . THR A 1 184 ? 23.363 7.671 22.353 1.00 70.62 184 THR A O 1
ATOM 1436 N N . GLU A 1 185 ? 22.143 6.217 21.158 1.00 66.12 185 GLU A N 1
ATOM 1437 C CA . GLU A 1 185 ? 23.262 5.714 20.356 1.00 66.12 185 GLU A CA 1
ATOM 1438 C C . GLU A 1 185 ? 23.481 6.570 19.105 1.00 66.12 185 GLU A C 1
ATOM 1440 O O . GLU A 1 185 ? 22.531 7.104 18.530 1.00 66.12 185 GLU A O 1
ATOM 1445 N N . ASP A 1 186 ? 24.744 6.694 18.686 1.00 54.66 186 ASP A N 1
ATOM 1446 C CA . ASP A 1 186 ? 25.104 7.334 17.422 1.00 54.66 186 ASP A CA 1
ATOM 1447 C C . ASP A 1 186 ? 24.564 6.485 16.258 1.00 54.66 186 ASP A C 1
ATOM 1449 O O . ASP A 1 186 ? 25.018 5.366 16.021 1.00 54.66 186 ASP A O 1
ATOM 1453 N N . GLY A 1 187 ? 23.585 7.015 15.521 1.00 58.81 187 GLY A N 1
ATOM 1454 C CA . GLY A 1 187 ? 22.938 6.313 14.415 1.00 58.81 187 GLY A CA 1
ATOM 1455 C C . GLY A 1 187 ? 22.066 7.223 13.548 1.00 58.81 187 GLY A C 1
ATOM 1456 O O . GLY A 1 187 ? 21.885 8.406 13.832 1.00 58.81 187 GLY A O 1
ATOM 1457 N N . TRP A 1 188 ? 21.521 6.668 12.459 1.00 55.94 188 TRP A N 1
ATOM 1458 C CA . TRP A 1 188 ? 20.646 7.402 11.528 1.00 55.94 188 TRP A CA 1
ATOM 1459 C C . TRP A 1 188 ? 19.275 7.740 12.148 1.00 55.94 188 TRP A C 1
ATOM 1461 O O . TRP A 1 188 ? 18.631 8.708 11.747 1.00 55.94 188 TRP A O 1
ATOM 1471 N N . THR A 1 189 ? 18.827 6.975 13.152 1.00 70.00 189 THR A N 1
ATOM 1472 C CA . THR A 1 189 ? 17.600 7.246 13.912 1.00 70.00 189 THR A CA 1
ATOM 1473 C C . THR A 1 189 ? 17.782 6.983 15.400 1.00 70.00 189 THR A C 1
ATOM 1475 O O . THR A 1 189 ? 18.495 6.069 15.800 1.00 70.00 189 THR A O 1
ATOM 1478 N N . ASN A 1 190 ? 17.082 7.773 16.216 1.00 82.88 190 ASN A N 1
ATOM 1479 C CA . ASN A 1 190 ? 17.093 7.665 17.674 1.00 82.88 190 ASN A CA 1
ATOM 1480 C C . ASN A 1 190 ? 15.957 6.773 18.190 1.00 82.88 190 ASN A C 1
ATOM 1482 O O . ASN A 1 190 ? 15.605 6.860 19.363 1.00 82.88 190 ASN A O 1
ATOM 1486 N N . TYR A 1 191 ? 15.324 5.965 17.338 1.00 89.62 191 TYR A N 1
ATOM 1487 C CA . TYR A 1 191 ? 14.185 5.131 17.716 1.00 89.62 191 TYR A CA 1
ATOM 1488 C C . TYR A 1 191 ? 14.410 3.682 17.279 1.00 89.62 191 TYR A C 1
ATOM 1490 O O . TYR A 1 191 ? 14.794 3.458 16.134 1.00 89.62 191 TYR A O 1
ATOM 1498 N N . PRO A 1 192 ? 14.105 2.687 18.133 1.00 91.06 192 PRO A N 1
ATOM 1499 C CA . PRO A 1 192 ? 14.270 1.268 17.819 1.00 91.06 192 PRO A CA 1
ATOM 1500 C C . PRO A 1 192 ? 13.099 0.743 16.971 1.00 91.06 192 PRO A C 1
ATOM 1502 O O . PRO A 1 192 ? 12.553 -0.328 17.242 1.00 91.06 192 PRO A O 1
ATOM 1505 N N . TYR A 1 193 ? 12.664 1.525 15.983 1.00 92.06 193 TYR A N 1
ATOM 1506 C CA . TYR A 1 193 ? 11.565 1.195 15.085 1.00 92.06 193 TYR A CA 1
ATOM 1507 C C . TYR A 1 193 ? 11.902 1.601 13.652 1.00 92.06 193 TYR A C 1
ATOM 1509 O O . TYR A 1 193 ? 12.570 2.609 13.416 1.00 92.06 193 TYR A O 1
ATOM 1517 N N . TYR A 1 194 ? 11.372 0.832 12.709 1.00 91.31 194 TYR A N 1
ATOM 1518 C CA . TYR A 1 194 ? 11.293 1.196 11.301 1.00 91.31 194 TYR A CA 1
ATOM 1519 C C . TYR A 1 194 ? 9.828 1.282 10.874 1.00 91.31 194 TYR A C 1
ATOM 1521 O O . TYR A 1 194 ? 8.934 0.716 11.517 1.00 91.31 194 TYR A O 1
ATOM 1529 N N . GLU A 1 195 ? 9.571 2.043 9.818 1.00 92.94 195 GLU A N 1
ATOM 1530 C CA . GLU A 1 195 ? 8.218 2.392 9.399 1.00 92.94 195 GLU A CA 1
ATOM 1531 C C . GLU A 1 195 ? 7.808 1.496 8.238 1.00 92.94 195 GLU A C 1
ATOM 1533 O O . GLU A 1 195 ? 8.517 1.412 7.241 1.00 92.94 195 GLU A O 1
ATOM 1538 N N . ASN A 1 196 ? 6.643 0.871 8.356 1.00 93.38 196 ASN A N 1
ATOM 1539 C CA . ASN A 1 196 ? 5.944 0.209 7.268 1.00 93.38 196 ASN A CA 1
ATOM 1540 C C . ASN A 1 196 ? 4.595 0.897 7.055 1.00 93.38 196 ASN A C 1
ATOM 1542 O O . ASN A 1 196 ? 3.950 1.327 8.014 1.00 93.38 196 ASN A O 1
ATOM 1546 N N . TRP A 1 197 ? 4.132 0.947 5.813 1.00 90.81 197 TRP A N 1
ATOM 1547 C CA . TRP A 1 197 ? 2.833 1.510 5.454 1.00 90.81 197 TRP A CA 1
ATOM 1548 C C . TRP A 1 197 ? 2.059 0.592 4.527 1.00 90.81 197 TRP A C 1
ATOM 1550 O O . TRP A 1 197 ? 2.614 0.006 3.596 1.00 90.81 197 TRP A O 1
ATOM 1560 N N . ILE A 1 198 ? 0.756 0.528 4.785 1.00 90.94 198 ILE A N 1
ATOM 1561 C CA . ILE A 1 198 ? -0.232 -0.146 3.950 1.00 90.94 198 ILE A CA 1
ATOM 1562 C C . ILE A 1 198 ? -1.303 0.884 3.603 1.00 90.94 198 ILE A C 1
ATOM 1564 O O . ILE A 1 198 ? -1.864 1.521 4.498 1.00 90.94 198 ILE A O 1
ATOM 1568 N N . SER A 1 199 ? -1.586 1.029 2.313 1.00 88.94 199 SER A N 1
ATOM 1569 C CA . SER A 1 199 ? -2.668 1.865 1.801 1.00 88.94 199 SER A CA 1
ATOM 1570 C C . SER A 1 199 ? -3.779 0.964 1.263 1.00 88.94 199 SER A C 1
ATOM 1572 O O . SER A 1 199 ? -3.504 -0.028 0.589 1.00 88.94 199 SER A O 1
ATOM 1574 N N . TYR A 1 200 ? -5.035 1.291 1.552 1.00 88.50 200 TYR A N 1
ATOM 1575 C CA . TYR A 1 200 ? -6.201 0.557 1.070 1.00 88.50 200 TYR A CA 1
ATOM 1576 C C . TYR A 1 200 ? -7.250 1.527 0.535 1.00 88.50 200 TYR A C 1
ATOM 1578 O O . TYR A 1 200 ? -7.696 2.434 1.243 1.00 88.50 200 TYR A O 1
ATOM 1586 N N . ILE A 1 201 ? -7.660 1.311 -0.716 1.00 87.12 201 ILE A N 1
ATOM 1587 C CA . ILE A 1 201 ? -8.679 2.126 -1.372 1.00 87.12 201 ILE A CA 1
ATOM 1588 C C . ILE A 1 201 ? -10.056 1.646 -0.919 1.00 87.12 201 ILE A C 1
ATOM 1590 O O . ILE A 1 201 ? -10.530 0.594 -1.342 1.00 87.12 201 ILE A O 1
ATOM 1594 N N . TRP A 1 202 ? -10.714 2.427 -0.068 1.00 88.44 202 TRP A N 1
ATOM 1595 C CA . TRP A 1 202 ? -12.089 2.164 0.371 1.00 88.44 202 TRP A CA 1
ATOM 1596 C C . TRP A 1 202 ? -13.106 3.113 -0.267 1.00 88.44 202 TRP A C 1
ATOM 1598 O O . TRP A 1 202 ? -14.302 2.821 -0.242 1.00 88.44 202 TRP A O 1
ATOM 1608 N N . SER A 1 203 ? -12.661 4.214 -0.887 1.00 87.12 203 SER A N 1
ATOM 1609 C CA . SER A 1 203 ? -13.529 5.243 -1.475 1.00 87.12 203 SER A CA 1
ATOM 1610 C C . SER A 1 203 ? -14.370 4.702 -2.632 1.00 87.12 203 SER A C 1
ATOM 1612 O O . SER A 1 203 ? -15.502 5.137 -2.854 1.00 87.12 203 SER A O 1
A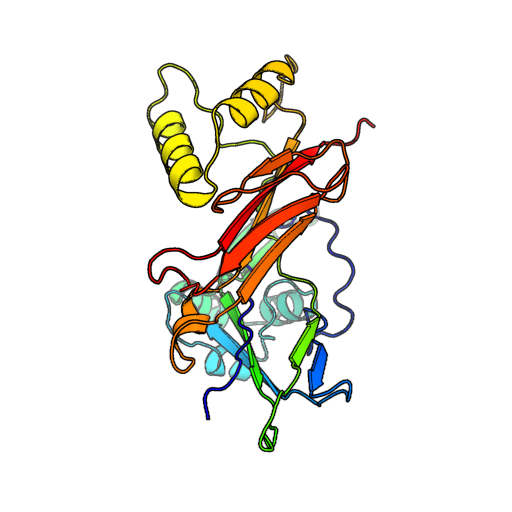TOM 1614 N N . THR A 1 204 ? -13.855 3.683 -3.322 1.00 83.62 204 THR A N 1
ATOM 1615 C CA . THR A 1 204 ? -14.536 2.933 -4.384 1.00 83.62 204 THR A CA 1
ATOM 1616 C C . THR A 1 204 ? -15.766 2.181 -3.887 1.00 83.62 204 THR A C 1
ATOM 1618 O O . THR A 1 204 ? -16.641 1.869 -4.695 1.00 83.62 204 THR A O 1
ATOM 1621 N N . GLY A 1 205 ? -15.907 1.965 -2.573 1.00 81.81 205 GLY A N 1
ATOM 1622 C CA . GLY A 1 205 ? -17.137 1.456 -1.967 1.00 81.81 205 GLY A CA 1
ATOM 1623 C C . GLY A 1 205 ? -18.358 2.329 -2.284 1.00 81.81 205 GLY A C 1
ATOM 1624 O O . GLY A 1 205 ? -19.473 1.822 -2.362 1.00 81.81 205 GLY A O 1
ATOM 1625 N N . ASN A 1 206 ? -18.154 3.613 -2.590 1.00 83.75 206 ASN A N 1
ATOM 1626 C CA . ASN A 1 206 ? -19.222 4.515 -3.017 1.00 83.75 206 ASN A CA 1
ATOM 1627 C C . ASN A 1 206 ? -19.743 4.268 -4.447 1.00 83.75 206 ASN A C 1
ATOM 1629 O O . ASN A 1 206 ? -20.736 4.873 -4.847 1.00 83.75 206 ASN A O 1
ATOM 1633 N N . ASN A 1 207 ? -19.100 3.395 -5.230 1.00 82.81 207 ASN A N 1
ATOM 1634 C CA . ASN A 1 207 ? -19.610 2.986 -6.543 1.00 82.81 207 ASN A CA 1
ATOM 1635 C C . ASN A 1 207 ? -20.794 2.007 -6.432 1.00 82.81 207 ASN A C 1
ATOM 1637 O O . ASN A 1 207 ? -21.471 1.740 -7.430 1.00 82.81 207 ASN A O 1
ATOM 1641 N N . TRP A 1 208 ? -21.044 1.463 -5.238 1.00 80.38 208 TRP A N 1
ATOM 1642 C CA . TRP A 1 208 ? -22.202 0.625 -4.948 1.00 80.38 208 TRP A CA 1
ATOM 1643 C C . TRP A 1 208 ? -23.453 1.472 -4.681 1.00 80.38 208 TRP A C 1
ATOM 1645 O O . TRP A 1 208 ? -23.397 2.669 -4.409 1.00 80.38 208 TRP A O 1
ATOM 1655 N N . SER A 1 209 ? -24.629 0.854 -4.811 1.00 81.44 209 SER A N 1
ATOM 1656 C CA . SER A 1 209 ? -25.895 1.567 -4.634 1.00 81.44 209 SER A CA 1
ATOM 1657 C C . SER A 1 209 ? -26.158 1.866 -3.154 1.00 81.44 209 SER A C 1
ATOM 1659 O O . SER A 1 209 ? -26.551 0.977 -2.404 1.00 81.44 209 SER A O 1
ATOM 1661 N N . GLY A 1 210 ? -26.005 3.132 -2.763 1.00 84.50 210 GLY A N 1
ATOM 1662 C CA . GLY A 1 210 ? -26.282 3.598 -1.401 1.00 84.50 210 GLY A CA 1
ATOM 1663 C C . GLY A 1 210 ? -25.087 3.449 -0.458 1.00 84.50 210 GLY A C 1
ATOM 1664 O O . GLY A 1 210 ? -23.949 3.354 -0.905 1.00 84.50 210 GLY A O 1
ATOM 1665 N N . SER A 1 211 ? -25.353 3.461 0.852 1.00 85.69 211 SER A N 1
ATOM 1666 C CA . SER A 1 211 ? -24.316 3.206 1.857 1.00 85.69 211 SER A CA 1
ATOM 1667 C C . SER A 1 211 ? -23.826 1.761 1.754 1.00 85.69 211 SER A C 1
ATOM 1669 O O . SER A 1 211 ? -24.592 0.870 1.379 1.00 85.69 211 SER A O 1
ATOM 1671 N N . ILE A 1 212 ? -22.592 1.486 2.190 1.00 85.69 212 ILE A N 1
ATOM 1672 C CA . ILE A 1 212 ? -22.121 0.094 2.305 1.00 85.69 212 ILE A CA 1
ATOM 1673 C C . ILE A 1 212 ? -22.676 -0.608 3.560 1.00 85.69 212 ILE A C 1
ATOM 1675 O O . ILE A 1 212 ? -22.250 -1.698 3.935 1.00 85.69 212 ILE A O 1
ATOM 1679 N N . GLY A 1 213 ? -23.664 0.008 4.218 1.00 90.38 213 GLY A N 1
ATOM 1680 C CA . GLY A 1 213 ? -24.381 -0.555 5.349 1.00 90.38 213 GLY A CA 1
ATOM 1681 C C . GLY A 1 213 ? -23.482 -0.736 6.567 1.00 90.38 213 GLY A C 1
ATOM 1682 O O . GLY A 1 213 ? -23.120 0.234 7.231 1.00 90.38 213 GLY A O 1
ATOM 1683 N N . LYS A 1 214 ? -23.180 -1.990 6.907 1.00 93.81 214 LYS A N 1
ATOM 1684 C CA . LYS A 1 214 ? -22.368 -2.335 8.078 1.00 93.81 214 LYS A CA 1
ATOM 1685 C C . LYS A 1 214 ? -20.917 -2.496 7.663 1.00 93.81 214 LYS A C 1
ATOM 1687 O O . LYS A 1 214 ? -20.614 -3.324 6.812 1.00 93.81 214 LYS A O 1
ATOM 1692 N N . PHE A 1 215 ? -20.037 -1.763 8.327 1.00 93.69 215 PHE A N 1
ATOM 1693 C CA . PHE A 1 215 ? -18.605 -1.822 8.088 1.00 93.69 215 PHE A CA 1
ATOM 1694 C C . PHE A 1 215 ? -17.873 -2.269 9.350 1.00 93.69 215 PHE A C 1
ATOM 1696 O O . PHE A 1 215 ? -18.155 -1.772 10.441 1.00 93.69 215 PHE A O 1
ATOM 1703 N N . THR A 1 216 ? -16.920 -3.182 9.186 1.00 96.12 216 THR A N 1
ATOM 1704 C CA . THR A 1 216 ? -16.006 -3.619 10.243 1.00 96.12 216 THR A CA 1
ATOM 1705 C C . THR A 1 216 ? -14.595 -3.621 9.677 1.00 96.12 216 THR A C 1
ATOM 1707 O O . THR A 1 216 ? -14.306 -4.379 8.756 1.00 96.12 216 THR A O 1
ATOM 1710 N N . LEU A 1 217 ? -13.708 -2.821 10.263 1.00 96.44 217 LEU A N 1
ATOM 1711 C CA . LEU A 1 217 ? -12.274 -2.853 9.983 1.00 96.44 217 LEU A CA 1
ATOM 1712 C C . LEU A 1 217 ? -11.569 -3.448 11.191 1.00 96.44 217 LEU A C 1
ATOM 1714 O O . LEU A 1 217 ? -11.759 -2.968 12.305 1.00 96.44 217 LEU A O 1
ATOM 1718 N N . THR A 1 218 ? -10.744 -4.468 10.970 1.00 97.81 218 THR A N 1
ATOM 1719 C CA . THR A 1 218 ? -9.838 -5.009 11.988 1.00 97.81 218 THR A CA 1
ATOM 1720 C C . THR A 1 218 ? -8.405 -4.900 11.486 1.00 97.81 218 THR A C 1
ATOM 1722 O O . THR A 1 218 ? -8.084 -5.427 10.428 1.00 97.81 218 THR A O 1
ATOM 1725 N N . VAL A 1 219 ? -7.554 -4.221 12.251 1.00 97.44 219 VAL A N 1
ATOM 1726 C CA . VAL A 1 219 ? -6.123 -4.056 11.977 1.00 97.44 219 VAL A CA 1
ATOM 1727 C C . VAL A 1 219 ? -5.338 -4.832 13.027 1.00 97.44 219 VAL A C 1
ATOM 1729 O O . VAL A 1 219 ? -5.504 -4.597 14.226 1.00 97.44 219 VAL A O 1
ATOM 1732 N N . ASP A 1 220 ? -4.480 -5.747 12.583 1.00 97.19 220 ASP A N 1
ATOM 1733 C CA . ASP A 1 220 ? -3.535 -6.470 13.433 1.00 97.19 220 ASP A CA 1
ATOM 1734 C C . ASP A 1 220 ? -2.119 -5.931 13.209 1.00 97.19 220 ASP A C 1
ATOM 1736 O O . ASP A 1 220 ? -1.612 -5.937 12.089 1.00 97.19 220 ASP A O 1
ATOM 1740 N N . LYS A 1 221 ? -1.460 -5.473 14.277 1.00 95.69 221 LYS A N 1
ATOM 1741 C CA . LYS A 1 221 ? -0.070 -4.992 14.209 1.00 95.69 221 LYS A CA 1
ATOM 1742 C C . LYS A 1 221 ? 0.979 -6.115 14.250 1.00 95.69 221 LYS A C 1
ATOM 1744 O O . LYS A 1 221 ? 2.177 -5.831 14.310 1.00 95.69 221 LYS A O 1
ATOM 1749 N N . GLY A 1 222 ? 0.555 -7.378 14.275 1.00 95.00 222 GLY A N 1
ATOM 1750 C CA . GLY A 1 222 ? 1.374 -8.587 14.138 1.00 95.00 222 GLY A CA 1
ATOM 1751 C C . GLY A 1 222 ? 2.152 -9.007 15.390 1.00 95.00 222 GLY A C 1
ATOM 1752 O O . GLY A 1 222 ? 2.202 -10.186 15.715 1.00 95.00 222 GLY A O 1
ATOM 1753 N N . SER A 1 223 ? 2.734 -8.062 16.133 1.00 96.00 223 SER A N 1
ATOM 1754 C CA . SER A 1 223 ? 3.462 -8.328 17.385 1.00 96.00 223 SER A CA 1
ATOM 1755 C C . SER A 1 223 ? 3.038 -7.357 18.476 1.00 96.00 223 SER A C 1
ATOM 1757 O O . SER A 1 223 ? 2.726 -6.200 18.194 1.00 96.00 223 SER A O 1
ATOM 1759 N N . THR A 1 224 ? 3.050 -7.782 19.743 1.00 95.88 224 THR A N 1
ATOM 1760 C CA . THR A 1 224 ? 2.774 -6.906 20.893 1.00 95.88 224 THR A CA 1
ATOM 1761 C C . THR A 1 224 ? 3.777 -5.765 21.029 1.00 95.88 224 THR A C 1
ATOM 1763 O O . THR A 1 224 ? 3.394 -4.728 21.571 1.00 95.88 224 THR A O 1
ATOM 1766 N N . ASP A 1 225 ? 4.969 -5.906 20.452 1.00 94.62 225 ASP A N 1
ATOM 1767 C CA . ASP A 1 225 ? 6.038 -4.903 20.472 1.00 94.62 225 ASP A CA 1
ATOM 1768 C C . ASP A 1 225 ? 5.920 -3.826 19.389 1.00 94.62 225 ASP A C 1
ATOM 1770 O O . ASP A 1 225 ? 6.476 -2.743 19.543 1.00 94.62 225 ASP A O 1
ATOM 1774 N N . ASN A 1 226 ? 5.177 -4.089 18.311 1.00 95.88 226 ASN A N 1
ATOM 1775 C CA . ASN A 1 226 ? 4.970 -3.100 17.252 1.00 95.88 226 ASN A CA 1
ATOM 1776 C C . ASN A 1 226 ? 4.043 -1.973 17.723 1.00 95.88 226 ASN A C 1
ATOM 1778 O O . ASN A 1 226 ? 3.253 -2.149 18.653 1.00 95.88 226 ASN A O 1
ATOM 1782 N N . LEU A 1 227 ? 4.056 -0.836 17.040 1.00 96.50 227 LEU A N 1
ATOM 1783 C CA . LEU A 1 227 ? 3.041 0.207 17.201 1.00 96.50 227 LEU A CA 1
ATOM 1784 C C . LEU A 1 227 ? 2.259 0.366 15.895 1.00 96.50 227 LEU A C 1
ATOM 1786 O O . LEU A 1 227 ? 2.725 -0.042 14.833 1.00 96.50 227 LEU A O 1
ATOM 1790 N N . VAL A 1 228 ? 1.053 0.921 15.978 1.00 97.31 228 VAL A N 1
ATOM 1791 C CA . VAL A 1 228 ? 0.187 1.128 14.815 1.00 97.31 228 VAL A CA 1
ATOM 1792 C C . VAL A 1 228 ? -0.549 2.456 14.935 1.00 97.31 228 VAL A C 1
ATOM 1794 O O . VAL A 1 228 ? -0.936 2.842 16.038 1.00 97.31 228 VAL A O 1
ATOM 1797 N N . SER A 1 229 ? -0.735 3.137 13.809 1.00 97.88 229 SER A N 1
ATOM 1798 C CA . SER A 1 229 ? -1.542 4.349 13.681 1.00 97.88 229 SER A CA 1
ATOM 1799 C C . SER A 1 229 ? -2.325 4.291 12.382 1.00 97.88 229 SER A C 1
ATOM 1801 O O . SER A 1 229 ? -1.758 4.005 11.330 1.00 97.88 229 SER A O 1
ATOM 1803 N N . PHE A 1 230 ? -3.623 4.547 12.447 1.00 97.19 230 PHE A N 1
ATOM 1804 C CA . PHE A 1 230 ? -4.475 4.674 11.273 1.00 97.19 230 PHE A CA 1
ATOM 1805 C C . PHE A 1 230 ? -5.697 5.505 11.632 1.00 97.19 230 PHE A C 1
ATOM 1807 O O . PHE A 1 230 ? -6.076 5.634 12.797 1.00 97.19 230 PHE A O 1
ATOM 1814 N N . CYS A 1 231 ? -6.332 6.055 10.610 1.00 94.94 231 CYS A N 1
ATOM 1815 C CA . CYS A 1 231 ? -7.522 6.861 10.783 1.00 94.94 231 CYS A CA 1
ATOM 1816 C C . CYS A 1 231 ? -8.769 5.986 10.831 1.00 94.94 231 CYS A C 1
ATOM 1818 O O . CYS A 1 231 ? -9.105 5.323 9.853 1.00 94.94 231 CYS A O 1
ATOM 1820 N N . GLY A 1 232 ? -9.469 6.020 11.959 1.00 92.50 232 GLY A N 1
ATOM 1821 C CA . GLY A 1 232 ? -10.740 5.338 12.148 1.00 92.50 232 GLY A CA 1
ATOM 1822 C C . GLY A 1 232 ? -11.572 6.020 13.226 1.00 92.50 232 GLY A C 1
ATOM 1823 O O . GLY A 1 232 ? -11.044 6.743 14.070 1.00 92.50 232 GLY A O 1
ATOM 1824 N N . GLU A 1 233 ? -12.879 5.792 13.194 1.00 91.69 233 GLU A N 1
ATOM 1825 C CA . GLU A 1 233 ? -13.812 6.299 14.202 1.00 91.69 233 GLU A CA 1
ATOM 1826 C C . GLU A 1 233 ? -14.020 5.245 15.294 1.00 91.69 233 GLU A C 1
ATOM 1828 O O . GLU A 1 233 ? -14.189 4.064 14.991 1.00 91.69 233 GLU A O 1
ATOM 1833 N N . ASP A 1 234 ? -13.989 5.662 16.564 1.00 94.44 234 ASP A N 1
ATOM 1834 C CA . ASP A 1 234 ? -14.213 4.798 17.733 1.00 94.44 234 ASP A CA 1
ATOM 1835 C C . ASP A 1 234 ? -13.396 3.489 17.728 1.00 94.44 234 ASP A C 1
ATOM 1837 O O . ASP A 1 234 ? -13.884 2.424 18.124 1.00 94.44 234 ASP A O 1
ATOM 1841 N N . VAL A 1 235 ? -12.132 3.563 17.292 1.00 96.50 235 VAL A N 1
ATOM 1842 C CA . VAL A 1 235 ? -11.221 2.412 17.243 1.00 96.50 235 VAL A CA 1
ATOM 1843 C C . VAL A 1 235 ? -10.997 1.856 18.651 1.00 96.50 235 VAL A C 1
ATOM 1845 O O . VAL A 1 235 ? -10.567 2.553 19.570 1.00 96.50 235 VAL A O 1
ATOM 1848 N N . LYS A 1 236 ? -11.249 0.558 18.822 1.00 96.88 236 LYS A N 1
ATOM 1849 C CA . LYS A 1 236 ? -11.080 -0.164 20.088 1.00 96.88 236 LYS A CA 1
ATOM 1850 C C . LYS A 1 236 ? -10.021 -1.238 19.949 1.00 96.88 236 LYS A C 1
ATOM 1852 O O . LYS A 1 236 ? -10.033 -2.019 19.004 1.00 96.88 236 LYS A O 1
ATOM 1857 N N . LYS A 1 237 ? -9.146 -1.346 20.945 1.00 96.88 237 LYS A N 1
ATOM 1858 C CA . LYS A 1 237 ? -8.268 -2.508 21.086 1.00 96.88 237 LYS A CA 1
ATOM 1859 C C . LYS A 1 237 ? -9.106 -3.717 21.521 1.00 96.88 237 LYS A C 1
ATOM 1861 O O . LYS A 1 237 ? -9.685 -3.692 22.604 1.00 96.88 237 LYS A O 1
ATOM 1866 N N . ILE A 1 238 ? -9.167 -4.753 20.686 1.00 97.88 238 ILE A N 1
ATOM 1867 C CA . ILE A 1 238 ? -9.975 -5.969 20.918 1.00 97.88 238 ILE A CA 1
ATOM 1868 C C . ILE A 1 238 ? -9.128 -7.205 21.255 1.00 97.88 238 ILE A C 1
ATOM 1870 O O . ILE A 1 238 ? -9.664 -8.233 21.657 1.00 97.88 238 ILE A O 1
ATOM 1874 N N . GLY A 1 239 ? -7.805 -7.100 21.141 1.00 97.56 239 GLY A N 1
ATOM 1875 C CA . GLY A 1 239 ? -6.854 -8.144 21.514 1.00 97.56 239 GLY A CA 1
ATOM 1876 C C . GLY A 1 239 ? -5.454 -7.578 21.762 1.00 97.56 239 GLY A C 1
ATOM 1877 O O . GLY A 1 239 ? -5.269 -6.360 21.741 1.00 97.56 239 GLY A O 1
ATOM 1878 N N . PRO A 1 240 ? -4.438 -8.423 22.020 1.00 97.38 240 PRO A N 1
ATOM 1879 C CA . PRO A 1 240 ? -3.073 -7.964 22.298 1.00 97.38 240 PRO A CA 1
ATOM 1880 C C . PRO A 1 240 ? -2.473 -7.105 21.172 1.00 97.38 240 PRO A C 1
ATOM 1882 O O . PRO A 1 240 ? -1.785 -6.117 21.456 1.00 97.38 240 PRO A O 1
ATOM 1885 N N . THR A 1 241 ? -2.789 -7.451 19.921 1.00 97.81 241 THR A N 1
ATOM 1886 C CA . THR A 1 241 ? -2.270 -6.827 18.694 1.00 97.81 241 THR A CA 1
ATOM 1887 C C . THR A 1 241 ? -3.356 -6.265 17.773 1.00 97.81 241 THR A C 1
ATOM 1889 O O . THR A 1 241 ? -3.030 -5.555 16.827 1.00 97.81 241 THR A O 1
ATOM 1892 N N . THR A 1 242 ? -4.634 -6.520 18.067 1.00 98.25 242 THR A N 1
ATOM 1893 C CA . THR A 1 242 ? -5.757 -6.215 17.176 1.00 98.25 242 THR A CA 1
ATOM 1894 C C . THR A 1 242 ? -6.587 -5.019 17.632 1.00 98.25 242 THR A C 1
ATOM 1896 O O . THR A 1 242 ? -6.939 -4.872 18.810 1.00 98.25 242 THR A O 1
ATOM 1899 N N . PHE A 1 243 ? -6.937 -4.179 16.663 1.00 98.25 243 PHE A N 1
ATOM 1900 C CA . PHE A 1 243 ? -7.733 -2.966 16.809 1.00 98.25 243 PHE A CA 1
ATOM 1901 C C . PHE A 1 243 ? -8.901 -3.025 15.835 1.00 98.25 243 PHE A C 1
ATOM 1903 O O . PHE A 1 243 ? -8.718 -3.422 14.688 1.00 98.25 243 PHE A O 1
ATOM 1910 N N . GLN A 1 244 ? -10.095 -2.649 16.278 1.00 98.25 244 GLN A N 1
ATOM 1911 C CA . GLN A 1 244 ? -11.303 -2.730 15.472 1.00 98.25 244 GLN A CA 1
ATOM 1912 C C . GLN A 1 244 ? -12.106 -1.438 15.543 1.00 98.25 244 GLN A C 1
ATOM 1914 O O . GLN A 1 244 ? -12.289 -0.876 16.622 1.00 98.25 244 GLN A O 1
ATOM 1919 N N . MET A 1 245 ? -12.631 -1.018 14.397 1.00 96.44 245 MET A N 1
ATOM 1920 C CA . MET A 1 245 ? -13.738 -0.070 14.319 1.00 96.44 245 MET A CA 1
ATOM 1921 C C . MET A 1 245 ? -14.933 -0.724 13.637 1.00 96.44 245 MET A C 1
ATOM 1923 O O . MET A 1 245 ? -14.785 -1.600 12.780 1.00 96.44 245 MET A O 1
ATOM 1927 N N . THR A 1 246 ? -16.121 -0.275 14.019 1.00 96.88 246 THR A N 1
ATOM 1928 C CA . THR A 1 246 ? -17.386 -0.720 13.439 1.00 96.88 246 THR A CA 1
ATOM 1929 C C . THR A 1 246 ? -18.254 0.489 13.151 1.00 96.88 246 THR A C 1
ATOM 1931 O O . THR A 1 246 ? -18.368 1.359 14.013 1.00 96.88 246 THR A O 1
ATOM 1934 N N . ALA A 1 247 ? -18.918 0.507 12.003 1.00 94.38 247 ALA A N 1
ATOM 1935 C CA . ALA A 1 247 ? -19.853 1.558 11.628 1.00 94.38 247 ALA A CA 1
ATOM 1936 C C . ALA A 1 247 ? -21.135 0.973 11.018 1.00 94.38 247 ALA A C 1
ATOM 1938 O O . ALA A 1 247 ? -21.156 -0.147 10.500 1.00 94.38 247 ALA A O 1
ATOM 1939 N N . THR A 1 248 ? -22.217 1.743 11.092 1.00 93.88 248 THR A N 1
ATOM 1940 C CA . THR A 1 248 ? -23.518 1.436 10.482 1.00 93.88 248 THR A CA 1
ATOM 1941 C C . THR A 1 248 ? -23.930 2.579 9.572 1.00 93.88 248 THR A C 1
ATOM 1943 O O . THR A 1 248 ? -23.632 3.729 9.878 1.00 93.88 248 THR A O 1
ATOM 1946 N N . ASP A 1 249 ? -24.627 2.261 8.483 1.00 91.06 249 ASP A N 1
ATOM 1947 C CA . ASP A 1 249 ? -24.977 3.213 7.423 1.00 91.06 249 ASP A CA 1
ATOM 1948 C C . ASP A 1 249 ? -23.750 3.971 6.890 1.00 91.06 249 ASP A C 1
ATOM 1950 O O . ASP A 1 249 ? -23.815 5.157 6.565 1.00 91.06 249 ASP A O 1
ATOM 1954 N N . TRP A 1 250 ? -22.613 3.273 6.826 1.00 90.88 250 TRP A N 1
ATOM 1955 C CA . TRP A 1 250 ? -21.315 3.888 6.587 1.00 90.88 250 TRP A CA 1
ATOM 1956 C C . TRP A 1 250 ? -21.092 4.225 5.111 1.00 90.88 250 TRP A C 1
ATOM 1958 O O . TRP A 1 250 ? -21.451 3.459 4.211 1.00 90.88 250 TRP A O 1
ATOM 1968 N N . TRP A 1 251 ? -20.466 5.379 4.891 1.00 89.88 251 TRP A N 1
ATOM 1969 C CA . TRP A 1 251 ? -20.037 5.871 3.589 1.00 89.88 251 TRP A CA 1
ATOM 1970 C C . TRP A 1 251 ? -18.522 6.055 3.625 1.00 89.88 251 TRP A C 1
ATOM 1972 O O . TRP A 1 251 ? -18.046 6.868 4.425 1.00 89.88 251 TRP A O 1
ATOM 1982 N N . PRO A 1 252 ? -17.761 5.333 2.788 1.00 86.69 252 PRO A N 1
ATOM 1983 C CA . PRO A 1 252 ? -16.338 5.584 2.662 1.00 86.69 252 PRO A CA 1
ATOM 1984 C C . PRO A 1 252 ? -16.048 7.053 2.317 1.00 86.69 252 PRO A C 1
ATOM 1986 O O . PRO A 1 252 ? -16.712 7.619 1.441 1.00 86.69 252 PRO A O 1
ATOM 1989 N N . PRO A 1 253 ? -15.062 7.695 2.960 1.00 86.25 253 PRO A N 1
ATOM 1990 C CA . PRO A 1 253 ? -14.680 9.056 2.608 1.00 86.25 253 PRO A CA 1
ATOM 1991 C C . PRO A 1 253 ? -14.080 9.101 1.193 1.00 86.25 253 PRO A C 1
ATOM 1993 O O . PRO A 1 253 ? -13.275 8.254 0.819 1.00 86.25 253 PRO A O 1
ATOM 1996 N N . TYR A 1 254 ? -14.481 10.090 0.389 1.00 81.12 254 TYR A N 1
ATOM 1997 C CA . TYR A 1 254 ? -14.014 10.242 -0.999 1.00 81.12 254 TYR A CA 1
ATOM 1998 C C . TYR A 1 254 ? -12.623 10.872 -1.120 1.00 81.12 254 TYR A C 1
ATOM 2000 O O . TYR A 1 254 ? -11.952 10.703 -2.132 1.00 81.12 254 TYR A O 1
ATOM 2008 N N . ASP A 1 255 ? -12.213 11.657 -0.132 1.00 83.56 255 ASP A N 1
ATOM 2009 C CA . ASP A 1 255 ? -10.991 12.463 -0.138 1.00 83.56 255 ASP A CA 1
ATOM 2010 C C . ASP A 1 255 ? -9.871 11.855 0.713 1.00 83.56 255 ASP A C 1
ATOM 2012 O O . ASP A 1 255 ? -8.819 12.471 0.907 1.00 83.56 255 ASP A O 1
ATOM 2016 N N . ARG A 1 256 ? -10.095 10.648 1.236 1.00 86.06 256 ARG A N 1
ATOM 2017 C CA . ARG A 1 256 ? -9.182 9.985 2.156 1.00 86.06 256 ARG A CA 1
ATOM 2018 C C . ARG A 1 256 ? -9.277 8.482 1.991 1.00 86.06 256 ARG A C 1
ATOM 2020 O O . ARG A 1 256 ? -10.330 7.924 2.253 1.00 86.06 256 ARG A O 1
ATOM 2027 N N . GLU A 1 257 ? -8.177 7.835 1.636 1.00 91.62 257 GLU A N 1
ATOM 2028 C CA . GLU A 1 257 ? -8.073 6.375 1.678 1.00 91.62 257 GLU A CA 1
ATOM 2029 C C . GLU A 1 257 ? -7.638 5.890 3.065 1.00 91.62 257 GLU A C 1
ATOM 2031 O O . GLU A 1 257 ? -7.216 6.684 3.914 1.00 91.62 257 GLU A O 1
ATOM 2036 N N . LEU A 1 258 ? -7.761 4.587 3.315 1.00 93.12 258 LEU A N 1
ATOM 2037 C CA . LEU A 1 258 ? -7.263 3.995 4.547 1.00 93.12 258 LEU A CA 1
ATOM 2038 C C . LEU A 1 258 ? -5.740 3.891 4.465 1.00 93.12 258 LEU A C 1
ATOM 2040 O O . LEU A 1 258 ? -5.194 3.207 3.606 1.00 93.12 258 LEU A O 1
ATOM 2044 N N . GLU A 1 259 ? -5.064 4.556 5.392 1.00 95.12 259 GLU A N 1
ATOM 2045 C CA . GLU A 1 259 ? -3.609 4.594 5.486 1.00 95.12 259 GLU A CA 1
ATOM 2046 C C . GLU A 1 259 ? -3.204 4.065 6.860 1.00 95.12 259 GLU A C 1
ATOM 2048 O O . GLU A 1 259 ? -3.611 4.607 7.894 1.00 95.12 259 GLU A O 1
ATOM 2053 N N . ILE A 1 260 ? -2.417 2.993 6.875 1.00 96.50 260 ILE A N 1
ATOM 2054 C CA . ILE A 1 260 ? -1.987 2.308 8.093 1.00 96.50 260 ILE A CA 1
ATOM 2055 C C . ILE A 1 260 ? -0.478 2.457 8.221 1.00 96.50 260 ILE A C 1
ATOM 2057 O O . ILE A 1 260 ? 0.270 1.924 7.407 1.00 96.50 260 ILE A O 1
ATOM 2061 N N . LEU A 1 261 ? -0.038 3.142 9.273 1.00 97.50 261 LEU A N 1
ATOM 2062 C CA . LEU A 1 261 ? 1.351 3.203 9.709 1.00 97.50 261 LEU A CA 1
ATOM 2063 C C . LEU A 1 261 ? 1.609 2.094 10.727 1.00 97.50 261 LEU A C 1
ATOM 2065 O O . LEU A 1 261 ? 0.968 2.042 11.777 1.00 97.50 261 LEU A O 1
ATOM 2069 N N . LEU A 1 262 ? 2.586 1.245 10.444 1.00 96.44 262 LEU A N 1
ATOM 2070 C CA . LEU A 1 262 ? 3.107 0.219 11.336 1.00 96.44 262 LEU A CA 1
ATOM 2071 C C . LEU A 1 262 ? 4.534 0.593 11.724 1.00 96.44 262 LEU A C 1
ATOM 2073 O O . LEU A 1 262 ? 5.400 0.725 10.867 1.00 96.44 262 LEU A O 1
ATOM 2077 N N . LEU A 1 263 ? 4.795 0.723 13.019 1.00 95.94 263 LEU A N 1
ATOM 2078 C CA . LEU A 1 263 ? 6.149 0.899 13.537 1.00 95.94 263 LEU A CA 1
ATOM 2079 C C . LEU A 1 263 ? 6.618 -0.452 14.035 1.00 95.94 263 LEU A C 1
ATOM 2081 O O . LEU A 1 263 ? 6.200 -0.914 15.103 1.00 95.94 263 LEU A O 1
ATOM 2085 N N . LYS A 1 264 ? 7.435 -1.114 13.225 1.00 93.88 264 LYS A N 1
ATOM 2086 C CA . LYS A 1 264 ? 7.965 -2.430 13.553 1.00 93.88 264 LYS A CA 1
ATOM 2087 C C . LYS A 1 264 ? 9.210 -2.259 14.398 1.00 93.88 264 LYS A C 1
ATOM 2089 O O . LYS A 1 264 ? 10.099 -1.487 14.048 1.00 93.88 264 LYS A O 1
ATOM 2094 N N . LYS A 1 265 ? 9.242 -2.943 15.538 1.00 91.25 265 LYS A N 1
ATOM 2095 C CA . LYS A 1 265 ? 10.386 -2.866 16.443 1.00 91.25 265 LYS A CA 1
ATOM 2096 C C . LYS A 1 265 ? 11.588 -3.541 15.788 1.00 91.25 265 LYS A C 1
ATOM 2098 O O . LYS A 1 265 ? 11.443 -4.613 15.204 1.00 91.25 265 LYS A O 1
ATOM 2103 N N . VAL A 1 266 ? 12.751 -2.906 15.875 1.00 87.00 266 VAL A N 1
ATOM 2104 C CA . VAL A 1 266 ? 14.016 -3.531 15.481 1.00 87.00 266 VAL A CA 1
ATOM 2105 C C . VAL A 1 266 ? 14.303 -4.639 16.493 1.00 87.00 266 VAL A C 1
ATOM 2107 O O . VAL A 1 266 ? 14.274 -4.397 17.703 1.00 87.00 266 VAL A O 1
ATOM 2110 N N . GLU A 1 267 ? 14.499 -5.865 16.014 1.00 77.81 267 GLU A N 1
ATOM 2111 C CA . GLU A 1 267 ? 14.912 -6.969 16.880 1.00 77.81 267 GLU A CA 1
ATOM 2112 C C . GLU A 1 267 ? 16.338 -6.695 17.369 1.00 77.81 267 GLU A C 1
ATOM 2114 O O . GLU A 1 267 ? 17.186 -6.250 16.599 1.00 77.81 267 GLU A O 1
ATOM 2119 N N . ALA A 1 268 ? 16.585 -6.893 18.665 1.00 61.56 268 ALA A N 1
ATOM 2120 C CA . ALA A 1 268 ? 17.940 -6.803 19.192 1.00 61.56 268 ALA A CA 1
ATOM 2121 C C . ALA A 1 268 ? 18.725 -8.030 18.707 1.00 61.56 268 ALA A C 1
ATOM 2123 O O . ALA A 1 268 ? 18.260 -9.152 18.916 1.00 61.56 268 ALA A O 1
ATOM 2124 N N . GLU A 1 269 ? 19.868 -7.799 18.058 1.00 46.59 269 GLU A N 1
ATOM 2125 C CA . GLU A 1 269 ? 20.847 -8.848 17.733 1.00 46.59 269 GLU A CA 1
ATOM 2126 C C . GLU A 1 269 ? 21.419 -9.520 18.993 1.00 46.59 269 GLU A C 1
ATOM 2128 O O . GLU A 1 269 ? 21.604 -8.828 20.026 1.00 46.59 269 GLU A O 1
#

Foldseek 3Di:
DLWDKDKAKQDDDDDDDPDPDQPDPQASWVKWKDKQNHTFDWDKDKFKDDPNDTCRVVCVVLVADRPFPDPSNQVSLVPDDPVSLVVCVVVVQWDWDWDCPPPDTDIGIHGDIMMIMIITTDDDDDPDDMDMDIDTHGRKDWFPEDQQQADPPDPVSVVSVVVCCVAFVDDPVNSVVQVVQFAPDPDPYRGQWIKMKDWDAPQSVVVDDAAPFKDKDKDFLPDLPKDKTKDDDPWDDPDSGIIMDIDGSDHDDNVGTIMMIITHGHDDD

Sequence (269 aa):
GSGDFMVDVPIQNANYGSADPIEDPDNLFGFATTFNDVPVEAELHQYVFNNNIDYTKLLKNLGVPLEPFGEATSDALAKLDADDIQNLTRLGLVFSYEFDAGNGAEIDVVPLWTLRSTYSWEATFKPGISDVVHTYRPSVGGTVATTFVPKEGDADSEQRYAEYVKKYCVEDNLLSTLRKQAITEDGWTNYPYYENWISYIWSTGNNWSGSIGKFTLTVDKGSTDNLVSFCGEDVKKIGPTTFQMTATDWWPPYDRELEILLLKKVEAE

pLDDT: mean 86.01, std 15.1, range [30.62, 98.25]

Radius of gyration: 21.6 Å; chains: 1; bounding box: 68×45×53 Å